Protein AF-A0A1E5A731-F1 (afdb_monomer)

Foldseek 3Di:
DAAEEEEEAAFQLLCQVVLQVLLCVVCVPFEDGDAPVVVQVVQPDPDDDDDPHQPQCPCPDPQNQKNFDADPVRATPAIDGDPPHPSLVVVLVVVLVVLLVRLVVLGHYYYTDDNDDLLLLLVSLVSSVVSPPVPHWYFYAYEARDEDLVSSQVSQVVVVSHDGCRRVVSHVVSVVCCVQQHPYYDYPHPDDSNRVSVVVVVVVVPDPDGDISVRSSVSSVVVVVVPPPDDPRCPSRSVD

Secondary structure (DSSP, 8-state):
-PEEEEEEEE-TTSSHHHHHHHHHHHTTTTEEEEEHHHHHHGGGSSS-S---------TTSTTSSEEEEE-TTS-EEEEEE-TT-HHHHHHHHHHHHHHHHHHHTT-EEEEES----HHHHHHHHHHHHHS--TT-PEEEEEEEEE--HHHHHHHHHHHSSS-TTHHHHHHHHHHHHHHHH-SEEEE-SS--HHHHHHHHHHHHHH---PEEHHHHHHHHHHHHHHTTTT-----S-TT-

Solvent-accessible surface area (backbone atoms only — not comparable to full-atom values): 13859 Å² total; per-residue (Å²): 129,77,32,47,39,35,38,42,33,37,36,58,67,55,50,45,71,59,27,47,53,48,47,34,64,77,32,67,91,61,43,50,74,48,41,62,68,55,63,54,59,58,69,80,55,99,66,94,74,85,88,70,74,65,68,67,82,47,70,85,48,104,72,51,26,50,49,60,42,59,50,98,84,68,40,75,74,46,63,41,49,39,83,86,28,66,61,41,50,50,49,47,55,47,51,53,50,50,50,52,52,49,63,71,67,72,47,24,39,42,48,33,66,47,76,68,38,72,48,31,51,52,35,54,50,46,55,59,63,67,51,77,58,90,82,72,52,42,26,44,41,35,38,18,42,43,66,55,68,67,60,28,50,53,45,28,62,73,61,75,83,52,72,68,56,56,30,63,74,35,36,66,61,44,50,53,46,30,76,76,63,33,78,46,75,43,77,51,79,88,46,56,58,65,59,50,31,51,50,52,50,52,53,63,68,71,53,87,81,63,49,41,47,68,62,49,48,53,54,49,52,53,51,52,66,74,45,78,71,88,77,88,71,47,88,63,43,63,86,98

Structure (mmCIF, N/CA/C/O backbone):
data_AF-A0A1E5A731-F1
#
_entry.id   AF-A0A1E5A731-F1
#
loop_
_atom_site.group_PDB
_atom_site.id
_atom_site.type_symbol
_atom_site.label_atom_id
_atom_site.label_alt_id
_atom_site.label_comp_id
_atom_site.label_asym_id
_atom_site.label_entity_id
_atom_site.label_seq_id
_atom_site.pdbx_PDB_ins_code
_atom_site.Cartn_x
_atom_site.Cartn_y
_atom_site.Cartn_z
_atom_site.occupancy
_atom_site.B_iso_or_equiv
_atom_site.auth_seq_id
_atom_site.auth_comp_id
_atom_site.auth_asym_id
_atom_site.auth_atom_id
_atom_site.pdbx_PDB_model_num
ATOM 1 N N . MET A 1 1 ? -16.057 1.807 20.369 1.00 63.31 1 MET A N 1
ATOM 2 C CA . MET A 1 1 ? -15.960 0.900 19.202 1.00 63.31 1 MET A CA 1
ATOM 3 C C . MET A 1 1 ? -14.621 1.168 18.546 1.00 63.31 1 MET A C 1
ATOM 5 O O . MET A 1 1 ? -14.365 2.330 18.242 1.00 63.31 1 MET A O 1
ATOM 9 N N . LYS A 1 2 ? -13.771 0.147 18.398 1.00 73.75 2 LYS A N 1
ATOM 10 C CA . LYS A 1 2 ? -12.456 0.305 17.767 1.00 73.75 2 LYS A CA 1
ATOM 11 C C . LYS A 1 2 ? -12.627 0.670 16.294 1.00 73.75 2 LYS A C 1
ATOM 13 O O . LYS A 1 2 ? -13.548 0.182 15.632 1.00 73.75 2 LYS A O 1
ATOM 18 N N . ARG A 1 3 ? -11.794 1.581 15.806 1.00 79.44 3 ARG A N 1
ATOM 19 C CA . ARG A 1 3 ? -11.776 2.009 14.402 1.00 79.44 3 ARG A CA 1
ATOM 20 C C . ARG A 1 3 ? -10.734 1.208 13.646 1.00 79.44 3 ARG A C 1
ATOM 22 O O . ARG A 1 3 ? -9.774 0.755 14.244 1.00 79.44 3 ARG A O 1
ATOM 29 N N . LYS A 1 4 ? -10.902 1.037 12.339 1.00 82.62 4 LYS A N 1
ATOM 30 C CA . LYS A 1 4 ? -9.936 0.305 11.507 1.00 82.62 4 LYS A CA 1
ATOM 31 C C . LYS A 1 4 ? -9.099 1.285 10.687 1.00 82.62 4 LYS A C 1
ATOM 33 O O . LYS A 1 4 ? -9.667 2.146 10.012 1.00 82.62 4 LYS A O 1
ATOM 38 N N . LEU A 1 5 ? -7.777 1.135 10.747 1.00 81.06 5 LEU A N 1
ATOM 39 C CA . LEU A 1 5 ? -6.807 1.786 9.871 1.00 81.06 5 LEU A CA 1
ATOM 40 C C . LEU A 1 5 ? -6.202 0.731 8.946 1.00 81.06 5 LEU A C 1
ATOM 42 O O . LEU A 1 5 ? -5.447 -0.134 9.389 1.00 81.06 5 LEU A O 1
ATOM 46 N N . ILE A 1 6 ? -6.561 0.786 7.666 1.00 84.44 6 ILE A N 1
ATOM 47 C CA . ILE A 1 6 ? -6.166 -0.226 6.684 1.00 84.44 6 ILE A CA 1
ATOM 48 C C . ILE A 1 6 ? -5.053 0.330 5.801 1.00 84.44 6 ILE A C 1
ATOM 50 O O . ILE A 1 6 ? -5.253 1.342 5.135 1.00 84.44 6 ILE A O 1
ATOM 54 N N . PHE A 1 7 ? -3.920 -0.362 5.749 1.00 85.31 7 PHE A N 1
ATOM 55 C CA . PHE A 1 7 ? -2.811 -0.096 4.840 1.00 85.31 7 PHE A CA 1
ATOM 56 C C . PHE A 1 7 ? -2.800 -1.139 3.723 1.00 85.31 7 PHE A C 1
ATOM 58 O O . PHE A 1 7 ? -2.687 -2.335 3.990 1.00 85.31 7 PHE A O 1
ATOM 65 N N . LEU A 1 8 ? -2.871 -0.699 2.466 1.00 87.56 8 LEU A N 1
ATOM 66 C CA . LEU A 1 8 ? -2.602 -1.562 1.311 1.00 87.56 8 LEU A CA 1
ATOM 67 C C . LEU A 1 8 ? -1.139 -1.398 0.899 1.00 87.56 8 LEU A C 1
ATOM 69 O O . LEU A 1 8 ? -0.790 -0.398 0.272 1.00 87.56 8 LEU A O 1
ATOM 73 N N . ASN A 1 9 ? -0.296 -2.380 1.224 1.00 89.56 9 ASN A N 1
ATOM 74 C CA . ASN A 1 9 ? 1.127 -2.346 0.906 1.00 89.56 9 ASN A CA 1
ATOM 75 C C . ASN A 1 9 ? 1.460 -3.291 -0.247 1.00 89.56 9 ASN A C 1
ATOM 77 O O . ASN A 1 9 ? 1.141 -4.476 -0.242 1.00 89.56 9 ASN A O 1
ATOM 81 N N . GLY A 1 10 ? 2.128 -2.762 -1.259 1.00 90.25 10 GLY A N 1
ATOM 82 C CA . GLY A 1 10 ? 2.428 -3.483 -2.484 1.00 90.25 10 GLY A CA 1
ATOM 83 C C . GLY A 1 10 ? 3.312 -2.642 -3.390 1.00 90.25 10 GLY A C 1
ATOM 84 O O . GLY A 1 10 ? 3.350 -1.417 -3.270 1.00 90.25 10 GLY A O 1
ATOM 85 N N . THR A 1 11 ? 3.995 -3.281 -4.330 1.00 90.12 11 THR A N 1
ATOM 86 C CA . THR A 1 11 ? 4.851 -2.593 -5.303 1.00 90.12 11 THR A CA 1
ATOM 87 C C . THR A 1 11 ? 4.039 -1.694 -6.240 1.00 90.12 11 THR A C 1
ATOM 89 O O . THR A 1 11 ? 2.808 -1.749 -6.309 1.00 90.12 11 THR A O 1
ATOM 92 N N . SER A 1 12 ? 4.715 -0.842 -7.003 1.00 84.38 12 SER A N 1
ATOM 93 C CA . SER A 1 12 ? 4.149 -0.203 -8.190 1.00 84.38 12 SER A CA 1
ATOM 94 C C . SER A 1 12 ? 3.417 -1.248 -9.039 1.00 84.38 12 SER A C 1
ATOM 96 O O . SER A 1 12 ? 3.842 -2.398 -9.131 1.00 84.38 12 SER A O 1
ATOM 98 N N . SER A 1 13 ? 2.265 -0.865 -9.597 1.00 88.19 13 SER A N 1
ATOM 99 C CA . SER A 1 13 ? 1.425 -1.733 -10.437 1.00 88.19 13 SER A CA 1
ATOM 100 C C . SER A 1 13 ? 0.818 -2.978 -9.763 1.00 88.19 13 SER A C 1
ATOM 102 O O . SER A 1 13 ? 0.329 -3.877 -10.448 1.00 88.19 13 SER A O 1
ATOM 104 N N . SER A 1 14 ? 0.725 -3.002 -8.428 1.00 90.12 14 SER A N 1
ATOM 105 C CA . SER A 1 14 ? 0.057 -4.074 -7.670 1.00 90.12 14 SER A CA 1
ATOM 106 C C . SER A 1 14 ? -1.450 -3.864 -7.417 1.00 90.12 14 SER A C 1
ATOM 108 O O . SER A 1 14 ? -2.000 -4.395 -6.461 1.00 90.12 14 SER A O 1
ATOM 110 N N . TYR A 1 15 ? -2.135 -3.063 -8.240 1.00 89.50 15 TYR A N 1
ATOM 111 C CA . TYR A 1 15 ? -3.568 -2.728 -8.106 1.00 89.50 15 TYR A CA 1
ATOM 112 C C . TYR A 1 15 ? -4.008 -1.974 -6.840 1.00 89.50 15 TYR A C 1
ATOM 114 O O . TYR A 1 15 ? -5.212 -1.791 -6.673 1.00 89.50 15 TYR A O 1
ATOM 122 N N . LYS A 1 16 ? -3.097 -1.470 -5.991 1.00 87.25 16 LYS A N 1
ATOM 123 C CA . LYS A 1 16 ? -3.450 -0.718 -4.761 1.00 87.25 16 LYS A CA 1
ATOM 124 C C . LYS A 1 16 ? -4.586 0.289 -4.971 1.00 87.25 16 LYS A C 1
ATOM 126 O O . LYS A 1 16 ? -5.618 0.166 -4.324 1.00 87.25 16 LYS A O 1
ATOM 131 N N . SER A 1 17 ? -4.423 1.209 -5.923 1.00 82.81 17 SER A N 1
ATOM 132 C CA . SER A 1 17 ? -5.388 2.273 -6.236 1.00 82.81 17 SER A CA 1
ATOM 133 C C . SER A 1 17 ? -6.737 1.734 -6.735 1.00 82.81 17 SER A C 1
ATOM 135 O O . SER A 1 17 ? -7.795 2.267 -6.421 1.00 82.81 17 SER A O 1
ATOM 137 N N . THR A 1 18 ? -6.730 0.653 -7.516 1.00 86.62 18 THR A N 1
ATOM 138 C CA . THR A 1 18 ? -7.963 0.041 -8.035 1.00 86.62 18 THR A CA 1
ATOM 139 C C . THR A 1 18 ? -8.720 -0.695 -6.931 1.00 86.62 18 THR A C 1
ATOM 141 O O . THR A 1 18 ? -9.926 -0.517 -6.774 1.00 86.62 18 THR A O 1
ATOM 144 N N . ILE A 1 19 ? -8.007 -1.496 -6.135 1.00 87.00 19 ILE A N 1
ATOM 145 C CA . ILE A 1 19 ? -8.570 -2.230 -4.995 1.00 87.00 19 ILE A CA 1
ATOM 146 C C . ILE A 1 19 ? -9.146 -1.248 -3.989 1.00 87.00 19 ILE A C 1
ATOM 148 O O . ILE A 1 19 ? -10.226 -1.453 -3.448 1.00 87.00 19 ILE A O 1
ATOM 152 N N . SER A 1 20 ? -8.452 -0.150 -3.749 1.00 81.62 20 SER A N 1
ATOM 153 C CA . SER A 1 20 ? -8.898 0.815 -2.774 1.00 81.62 20 SER A CA 1
ATOM 154 C C . SER A 1 20 ? -10.171 1.549 -3.191 1.00 81.62 20 SER A C 1
ATOM 156 O O . SER A 1 20 ? -11.046 1.750 -2.349 1.00 81.62 20 SER A O 1
ATOM 158 N N . LEU A 1 21 ? -10.316 1.898 -4.474 1.00 79.06 21 LEU A N 1
ATOM 159 C CA . LEU A 1 21 ? -11.574 2.416 -5.024 1.00 79.06 21 LEU A CA 1
ATOM 160 C C . LEU A 1 21 ? -12.709 1.402 -4.854 1.00 79.06 21 LEU A C 1
ATOM 162 O O . LEU A 1 21 ? -13.828 1.768 -4.493 1.00 79.06 21 LEU A O 1
ATOM 166 N N . TYR A 1 22 ? -12.418 0.118 -5.064 1.00 83.75 22 TYR A N 1
ATOM 167 C CA . TYR A 1 22 ? -13.388 -0.946 -4.831 1.00 83.75 22 TYR A CA 1
ATOM 168 C C . TYR A 1 22 ? -13.828 -1.004 -3.360 1.00 83.75 22 TYR A C 1
ATOM 170 O O . TYR A 1 22 ? -15.027 -0.983 -3.068 1.00 83.75 22 TYR A O 1
ATOM 178 N N . LEU A 1 23 ? -12.871 -0.994 -2.426 1.00 81.12 23 LEU A N 1
ATOM 179 C CA . LEU A 1 23 ? -13.148 -0.986 -0.987 1.00 81.12 23 LEU A CA 1
ATOM 180 C C . LEU A 1 23 ? -13.933 0.261 -0.573 1.00 81.12 23 LEU A C 1
ATOM 182 O O . LEU A 1 23 ? -14.896 0.140 0.178 1.00 81.12 23 LEU A O 1
ATOM 186 N N . ARG A 1 24 ? -13.591 1.444 -1.098 1.00 76.56 24 ARG A N 1
ATOM 187 C CA . ARG A 1 24 ? -14.361 2.679 -0.884 1.00 76.56 24 ARG A CA 1
ATOM 188 C C . ARG A 1 24 ? -15.823 2.496 -1.252 1.00 76.56 24 ARG A C 1
ATOM 190 O O . ARG A 1 24 ? -16.689 2.864 -0.467 1.00 76.56 24 ARG A O 1
ATOM 197 N N . ASN A 1 25 ? -16.095 1.967 -2.442 1.00 76.62 25 ASN A N 1
ATOM 198 C CA . ASN A 1 25 ? -17.460 1.826 -2.942 1.00 76.62 25 ASN A CA 1
ATOM 199 C C . ASN A 1 25 ? -18.269 0.849 -2.088 1.00 76.62 25 ASN A C 1
ATOM 201 O O . ASN A 1 25 ? -19.424 1.125 -1.769 1.00 76.62 25 ASN A O 1
ATOM 205 N N . TYR A 1 26 ? -17.648 -0.248 -1.648 1.00 77.56 26 TYR A N 1
ATOM 206 C CA . TYR A 1 26 ? -18.275 -1.181 -0.714 1.00 77.56 26 TYR A CA 1
ATOM 207 C C . TYR A 1 26 ? -18.556 -0.526 0.647 1.00 77.56 26 TYR A C 1
ATOM 209 O O . TYR A 1 26 ? -19.641 -0.641 1.216 1.00 77.56 26 TYR A O 1
ATOM 217 N N . PHE A 1 27 ? -17.585 0.229 1.154 1.00 71.81 27 PHE A N 1
ATOM 218 C CA . PHE A 1 27 ? -17.628 0.856 2.464 1.00 71.81 27 PHE A CA 1
ATOM 219 C C . PHE A 1 27 ? -18.173 2.290 2.466 1.00 71.81 27 PHE A C 1
ATOM 221 O O . PHE A 1 27 ? -18.019 2.980 3.472 1.00 71.81 27 PHE A O 1
ATOM 228 N N . HIS A 1 28 ? -18.854 2.743 1.411 1.00 62.31 28 HIS A N 1
ATOM 229 C CA . HIS A 1 28 ? -19.241 4.149 1.192 1.00 62.31 28 HIS A CA 1
ATOM 230 C C . HIS A 1 28 ? -20.139 4.756 2.301 1.00 62.31 28 HIS A C 1
ATOM 232 O O . HIS A 1 28 ? -20.399 5.956 2.320 1.00 62.31 28 HIS A O 1
ATOM 238 N N . LYS A 1 29 ? -20.618 3.948 3.260 1.00 53.03 29 LYS A N 1
ATOM 239 C CA . LYS A 1 29 ? -21.332 4.401 4.472 1.00 53.03 29 LYS A CA 1
ATOM 240 C C . LYS A 1 29 ? -20.531 4.283 5.782 1.00 53.03 29 LYS A C 1
ATOM 242 O O . LYS A 1 29 ? -21.036 4.671 6.829 1.00 53.03 29 LYS A O 1
ATOM 247 N N . LYS A 1 30 ? -19.326 3.705 5.761 1.00 52.81 30 LYS A N 1
ATOM 248 C CA . LYS A 1 30 ? -18.549 3.295 6.949 1.00 52.81 30 LYS A CA 1
ATOM 249 C C . LYS A 1 30 ? -17.079 3.751 6.946 1.00 52.81 30 LYS A C 1
ATOM 251 O O . LYS A 1 30 ? -16.484 3.784 8.022 1.00 52.81 30 LYS A O 1
ATOM 256 N N . PHE A 1 31 ? -16.488 4.075 5.793 1.00 52.66 31 PHE A N 1
ATOM 257 C CA . PHE A 1 31 ? -15.066 4.423 5.680 1.00 52.66 31 PHE A CA 1
ATOM 258 C C . PHE A 1 31 ? -14.867 5.700 4.863 1.00 52.66 31 PHE A C 1
ATOM 260 O O . PHE A 1 31 ? -15.557 5.917 3.866 1.00 52.66 31 PHE A O 1
ATOM 267 N N . LEU A 1 32 ? -13.890 6.510 5.270 1.00 53.28 32 LEU A N 1
ATOM 268 C CA . LEU A 1 32 ? -13.391 7.623 4.474 1.00 53.28 32 LEU A CA 1
ATOM 269 C C . L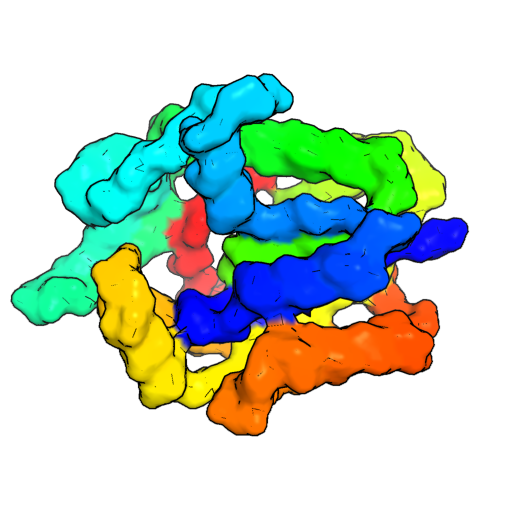EU A 1 32 ? -12.181 7.136 3.671 1.00 53.28 32 LEU A C 1
ATOM 271 O O . LEU A 1 32 ? -11.299 6.445 4.184 1.00 53.28 32 LEU A O 1
ATOM 275 N N . TYR A 1 33 ? -12.192 7.443 2.381 1.00 49.88 33 TYR A N 1
ATOM 276 C CA . TYR A 1 33 ? -11.227 6.940 1.420 1.00 49.88 33 TYR A CA 1
ATOM 277 C C . 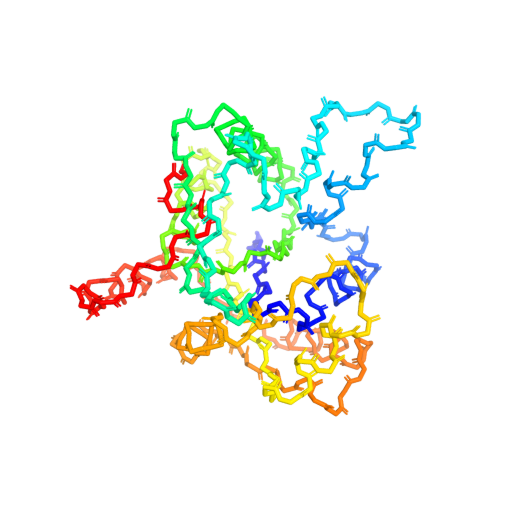TYR A 1 33 ? -10.221 8.015 1.027 1.00 49.88 33 TYR A C 1
ATOM 279 O O . TYR A 1 33 ? -10.623 9.115 0.647 1.00 49.88 33 TYR A O 1
ATOM 287 N N . ASN A 1 34 ? -8.933 7.669 1.060 1.00 51.84 34 ASN A N 1
ATOM 288 C CA . ASN A 1 34 ? -7.872 8.542 0.587 1.00 51.84 34 ASN A CA 1
ATOM 289 C C . ASN A 1 34 ? -6.817 7.749 -0.200 1.00 51.84 34 ASN A C 1
ATOM 291 O O . ASN A 1 34 ? -6.296 6.745 0.282 1.00 51.84 34 ASN A O 1
ATOM 295 N N . ASN A 1 35 ? -6.517 8.191 -1.417 1.00 53.28 35 ASN A N 1
ATOM 296 C CA . ASN A 1 35 ? -5.513 7.596 -2.295 1.00 53.28 35 ASN A CA 1
ATOM 297 C C . ASN A 1 35 ? -4.610 8.700 -2.811 1.00 53.28 35 ASN A C 1
ATOM 299 O O . ASN A 1 35 ? -5.100 9.720 -3.296 1.00 53.28 35 ASN A O 1
ATOM 303 N N . ILE A 1 36 ? -3.299 8.466 -2.746 1.00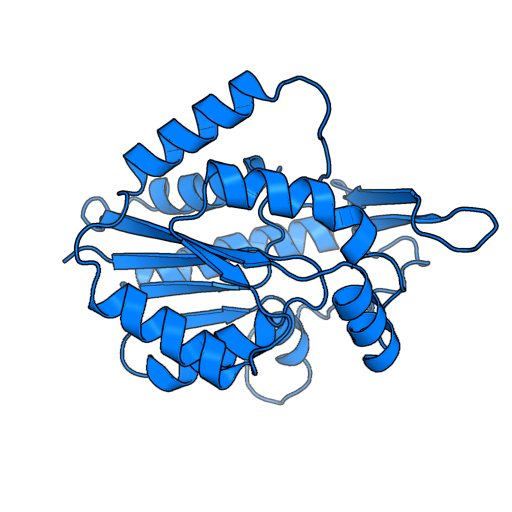 51.66 36 ILE A N 1
ATOM 304 C CA . ILE A 1 36 ? -2.298 9.433 -3.195 1.00 51.66 36 ILE A CA 1
ATOM 305 C C . ILE A 1 36 ? -2.539 9.864 -4.653 1.00 51.66 36 ILE A C 1
ATOM 307 O O . ILE A 1 36 ? -2.380 11.035 -4.975 1.00 51.66 36 ILE A O 1
ATOM 311 N N . ASN A 1 37 ? -3.034 8.961 -5.513 1.00 47.69 37 ASN A N 1
ATOM 312 C CA . ASN A 1 37 ? -3.349 9.278 -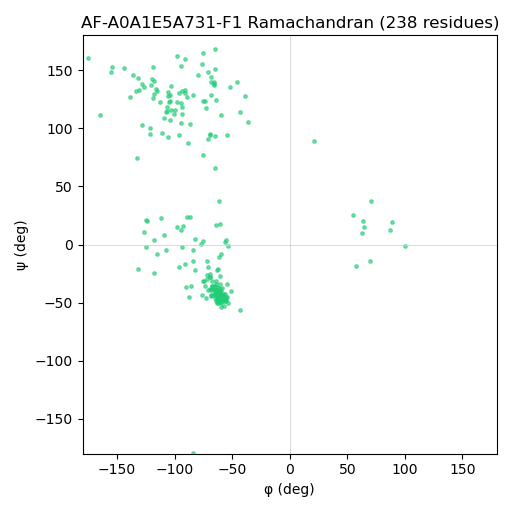6.912 1.00 47.69 37 ASN A CA 1
ATOM 313 C C . ASN A 1 37 ? -4.626 10.101 -7.080 1.00 47.69 37 ASN A C 1
ATOM 315 O O . ASN A 1 37 ? -4.731 10.892 -8.016 1.00 47.69 37 ASN A O 1
ATOM 319 N N . ASP A 1 38 ? -5.597 9.914 -6.189 1.00 47.47 38 ASP A N 1
ATOM 320 C CA . ASP A 1 38 ? -6.847 10.670 -6.238 1.00 47.47 38 ASP A CA 1
ATOM 321 C C . ASP A 1 38 ? -6.618 12.100 -5.731 1.00 47.47 38 ASP A C 1
ATOM 323 O O . ASP A 1 38 ? -7.175 13.044 -6.283 1.00 47.47 38 ASP A O 1
ATOM 327 N N . ILE A 1 39 ? -5.684 12.287 -4.789 1.00 45.22 39 ILE A N 1
ATOM 328 C CA . ILE A 1 39 ? -5.153 13.614 -4.456 1.00 45.22 39 ILE A CA 1
ATOM 329 C C . ILE A 1 39 ? -4.581 14.280 -5.716 1.00 45.22 39 ILE A C 1
ATOM 331 O O . ILE A 1 39 ? -4.870 15.443 -5.949 1.00 45.22 39 ILE A O 1
ATOM 335 N N . TYR A 1 40 ? -3.844 13.563 -6.572 1.00 41.09 40 TYR A N 1
ATOM 336 C CA . TYR A 1 40 ? -3.271 14.143 -7.796 1.00 41.09 40 TYR A CA 1
ATOM 337 C C . TYR A 1 40 ? -4.303 14.518 -8.878 1.00 41.09 40 TYR A C 1
ATOM 339 O O . TYR A 1 40 ? -4.040 15.431 -9.658 1.00 41.09 40 TYR A O 1
ATOM 347 N N . THR A 1 41 ? -5.461 13.850 -8.939 1.00 38.75 41 THR A N 1
ATOM 348 C CA . THR A 1 41 ? -6.485 14.051 -9.991 1.00 38.75 41 THR A CA 1
ATOM 349 C C . THR A 1 41 ? -7.612 15.010 -9.606 1.00 38.75 41 THR A C 1
ATOM 351 O O . THR A 1 41 ? -8.237 15.587 -10.492 1.00 38.75 41 THR A O 1
ATOM 354 N N . ILE A 1 42 ? -7.836 15.273 -8.313 1.00 38.31 42 ILE A N 1
ATOM 355 C CA . ILE A 1 42 ? -8.804 16.283 -7.830 1.00 38.31 42 ILE A CA 1
ATOM 356 C C . ILE A 1 42 ? -8.455 17.713 -8.312 1.00 38.31 42 ILE A C 1
ATOM 358 O O . ILE A 1 42 ? -9.285 18.617 -8.257 1.00 38.31 42 ILE A O 1
ATOM 362 N N . TYR A 1 43 ? -7.264 17.918 -8.879 1.00 35.59 43 TYR A N 1
ATOM 363 C CA . TYR A 1 43 ? -6.756 19.218 -9.317 1.00 35.59 43 TYR A CA 1
ATOM 364 C C . TYR A 1 43 ? -7.207 19.723 -10.696 1.00 35.59 43 TYR A C 1
ATOM 366 O O . TYR A 1 43 ? -6.745 20.794 -11.094 1.00 35.59 43 TYR A O 1
ATOM 374 N N . ASP A 1 44 ? -8.112 19.018 -11.385 1.00 31.36 44 ASP A N 1
ATOM 375 C CA . ASP A 1 44 ? -8.598 19.390 -12.731 1.00 31.36 44 ASP A CA 1
ATOM 376 C C . ASP A 1 44 ? -10.132 19.556 -12.834 1.00 31.36 44 ASP A C 1
ATOM 378 O O . ASP A 1 44 ? -10.707 19.478 -13.916 1.00 31.36 44 ASP A O 1
ATOM 382 N N . SER A 1 45 ? -10.837 19.775 -11.714 1.00 32.03 45 SER A N 1
ATOM 383 C CA . SER A 1 45 ? -12.290 20.026 -11.733 1.00 32.03 45 SER A CA 1
ATOM 384 C C . SER A 1 45 ? -12.711 21.167 -10.803 1.00 32.03 45 SER A C 1
ATOM 386 O O . SER A 1 45 ? -12.131 21.345 -9.734 1.00 32.03 45 SER A O 1
ATOM 388 N N . ASP A 1 46 ? -13.736 21.925 -11.211 1.00 28.58 46 ASP A N 1
ATOM 389 C CA . ASP A 1 46 ? -14.246 23.173 -10.605 1.00 28.58 46 ASP A CA 1
ATOM 390 C C . ASP A 1 46 ? -14.841 23.050 -9.180 1.00 28.58 46 ASP A C 1
ATOM 392 O O . ASP A 1 46 ? -15.545 23.946 -8.708 1.00 28.58 46 ASP A O 1
ATOM 396 N N . TYR A 1 47 ? -14.564 21.968 -8.449 1.00 27.83 47 TYR A N 1
ATOM 397 C CA . TYR A 1 47 ? -15.015 21.796 -7.071 1.00 27.83 47 TYR A CA 1
ATOM 398 C C . TYR A 1 47 ? -13.892 22.112 -6.074 1.00 27.83 47 TYR A C 1
ATOM 400 O O . TYR A 1 47 ? -12.885 21.420 -5.967 1.00 27.83 47 TYR A O 1
ATOM 408 N N . PHE A 1 48 ? -14.111 23.202 -5.336 1.00 28.38 48 PHE A N 1
ATOM 409 C CA . PHE A 1 48 ? -13.322 23.739 -4.225 1.00 28.38 48 PHE A CA 1
ATOM 410 C C . PHE A 1 48 ? -12.693 22.659 -3.321 1.00 28.38 48 PHE A C 1
ATOM 412 O O . PHE A 1 48 ? -13.407 22.116 -2.495 1.00 28.38 48 PHE A O 1
ATOM 419 N N . PHE A 1 49 ? -11.377 22.411 -3.414 1.00 24.89 49 PHE A N 1
ATOM 420 C CA . PHE A 1 49 ? -10.475 22.049 -2.297 1.00 24.89 49 PHE A CA 1
ATOM 421 C C . PHE A 1 49 ? -8.994 22.225 -2.733 1.00 24.89 49 PHE A C 1
ATOM 423 O O . PHE A 1 49 ? -8.500 21.524 -3.606 1.00 24.89 49 PHE A O 1
ATOM 430 N N . PHE A 1 50 ? -8.318 23.226 -2.147 1.00 27.62 50 PHE A N 1
ATOM 431 C CA . PHE A 1 50 ? -6.873 23.559 -2.171 1.00 27.62 50 PHE A CA 1
ATOM 432 C C . PHE A 1 50 ? -5.987 23.015 -3.301 1.00 27.62 50 PHE A C 1
ATOM 434 O O . PHE A 1 50 ? -5.294 22.030 -3.106 1.00 27.62 50 PHE A O 1
ATOM 441 N N . LYS A 1 51 ? -5.889 23.754 -4.414 1.00 24.38 51 LYS A N 1
ATOM 442 C CA . LYS A 1 51 ? -4.964 23.535 -5.541 1.00 24.38 51 LYS A CA 1
ATOM 443 C C . LYS A 1 51 ? -3.482 23.460 -5.113 1.00 24.38 51 LYS A C 1
ATOM 445 O O . LYS A 1 51 ? -2.808 24.485 -5.064 1.00 24.38 51 LYS A O 1
ATOM 450 N N . ILE A 1 52 ? -2.955 22.258 -4.879 1.00 29.34 52 ILE A N 1
ATOM 451 C CA . ILE A 1 52 ? -1.517 21.954 -4.930 1.00 29.34 52 ILE A CA 1
ATOM 452 C C . ILE A 1 52 ? -1.319 21.067 -6.152 1.00 29.34 52 ILE A C 1
ATOM 454 O O . ILE A 1 52 ? -1.546 19.865 -6.096 1.00 29.34 52 ILE A O 1
ATOM 458 N N . MET A 1 53 ? -0.941 21.662 -7.284 1.00 25.92 53 MET A N 1
ATOM 459 C CA . MET A 1 53 ? -0.657 20.884 -8.489 1.00 25.92 53 MET A CA 1
ATOM 460 C C . MET A 1 53 ? 0.350 19.771 -8.159 1.00 25.92 53 MET A C 1
ATOM 462 O O . MET A 1 53 ? 1.372 20.070 -7.533 1.00 25.92 53 MET A O 1
ATOM 466 N N . PRO A 1 54 ? 0.147 18.523 -8.623 1.00 32.09 54 PRO A N 1
ATOM 467 C CA . PRO A 1 54 ? 1.291 17.671 -8.836 1.00 32.09 54 PRO A CA 1
ATOM 468 C C . PRO A 1 54 ? 2.141 18.416 -9.854 1.00 32.09 54 PRO A C 1
ATOM 470 O O . PRO A 1 54 ? 1.752 18.590 -11.013 1.00 32.09 54 PRO A O 1
ATOM 473 N N . ILE A 1 55 ? 3.303 18.890 -9.407 1.00 36.53 55 ILE A N 1
ATOM 474 C CA . ILE A 1 55 ? 4.454 19.018 -10.289 1.00 36.53 55 ILE A CA 1
ATOM 475 C C . ILE A 1 55 ? 4.428 17.713 -11.071 1.00 36.53 55 ILE A C 1
ATOM 477 O O . ILE A 1 55 ? 4.488 16.644 -10.456 1.00 36.53 55 ILE A O 1
ATOM 481 N N . LYS A 1 56 ? 4.187 17.782 -12.392 1.00 34.81 56 LYS A N 1
ATOM 482 C CA . LYS A 1 56 ? 4.371 16.623 -13.268 1.00 34.81 56 LYS A CA 1
ATOM 483 C C . LYS A 1 56 ? 5.619 15.941 -12.743 1.00 34.81 56 LYS A C 1
ATOM 485 O O . LYS A 1 56 ? 6.621 16.634 -12.569 1.00 34.81 56 LYS A O 1
ATOM 490 N N . TRP A 1 57 ? 5.559 14.643 -12.466 1.00 39.06 57 TRP A N 1
ATOM 491 C CA . TRP A 1 57 ? 6.757 13.849 -12.232 1.00 39.06 57 TRP A CA 1
ATOM 492 C C . TRP A 1 57 ? 7.554 13.830 -13.542 1.00 39.06 57 TRP A C 1
ATOM 494 O O . TRP A 1 57 ? 7.669 12.827 -14.234 1.00 39.06 57 TRP A O 1
ATOM 504 N N . GLN A 1 58 ? 8.060 14.986 -13.951 1.00 39.44 58 GLN A N 1
ATOM 505 C CA . GLN A 1 58 ? 9.209 15.102 -14.793 1.00 39.44 58 GLN A CA 1
ATOM 506 C C . GLN A 1 58 ? 10.321 14.679 -13.856 1.00 39.44 58 GLN A C 1
ATOM 508 O O . GLN A 1 58 ? 10.881 15.476 -13.108 1.00 39.44 58 GLN A O 1
ATOM 513 N N . PHE A 1 59 ? 10.581 13.375 -13.889 1.00 44.19 59 PHE A N 1
ATOM 514 C CA . PHE A 1 59 ? 11.713 12.707 -13.258 1.00 44.19 59 PHE A CA 1
ATOM 515 C C . PHE A 1 59 ? 13.077 13.300 -13.686 1.00 44.19 59 PHE A C 1
ATOM 517 O O . PHE A 1 59 ? 14.098 12.807 -13.228 1.00 44.19 59 PHE A O 1
ATOM 524 N N . ASP A 1 60 ? 13.073 14.366 -14.497 1.00 41.50 60 ASP A N 1
ATOM 525 C CA . ASP A 1 60 ? 14.215 15.070 -15.078 1.00 41.50 60 ASP A CA 1
ATOM 526 C C . ASP A 1 60 ? 14.218 16.595 -14.823 1.00 41.50 60 ASP A C 1
ATOM 528 O O . ASP 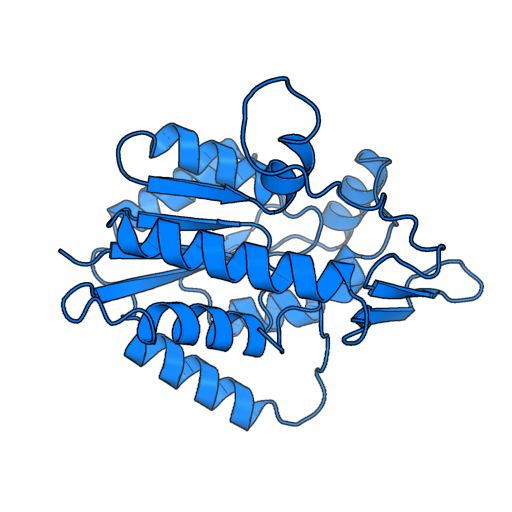A 1 60 ? 14.993 17.306 -15.457 1.00 41.50 60 ASP A O 1
ATOM 532 N N . GLN A 1 61 ? 13.368 17.148 -13.944 1.00 48.00 61 GLN A N 1
ATOM 533 C CA . GLN A 1 61 ? 13.453 18.578 -13.591 1.00 48.00 61 GLN A CA 1
ATOM 534 C C . GLN A 1 61 ? 13.704 18.792 -12.097 1.00 48.00 61 GLN A C 1
ATOM 536 O O . GLN A 1 61 ? 13.065 18.161 -11.254 1.00 48.00 61 GLN A O 1
ATOM 541 N N . ASP A 1 62 ? 14.605 19.733 -11.796 1.00 48.94 62 ASP A N 1
ATOM 542 C CA . ASP A 1 62 ? 15.219 20.068 -10.495 1.00 48.94 62 ASP A CA 1
ATOM 543 C C . ASP A 1 62 ? 14.249 20.347 -9.320 1.00 48.94 62 ASP A C 1
ATOM 545 O O . ASP A 1 62 ? 14.680 20.586 -8.194 1.00 48.94 62 ASP A O 1
ATOM 549 N N . ASN A 1 63 ? 12.933 20.290 -9.541 1.00 54.72 63 ASN A N 1
ATOM 550 C CA . ASN A 1 63 ? 11.897 20.679 -8.582 1.00 54.72 63 ASN A CA 1
ATOM 551 C C . ASN A 1 63 ? 10.941 19.556 -8.146 1.00 54.72 63 ASN A C 1
ATOM 553 O O . ASN A 1 63 ? 10.022 19.829 -7.378 1.00 54.72 63 ASN A O 1
ATOM 557 N N . SER A 1 64 ? 11.124 18.308 -8.578 1.00 58.16 64 SER A N 1
ATOM 558 C CA . SER A 1 64 ? 10.149 17.217 -8.366 1.00 58.16 64 SER A CA 1
ATOM 559 C C . SER A 1 64 ? 10.089 16.629 -6.944 1.00 58.16 64 SER A C 1
ATOM 561 O O . SER A 1 64 ? 9.339 15.686 -6.707 1.00 58.16 64 SER A O 1
ATOM 563 N N . GLY A 1 65 ? 10.855 17.152 -5.978 1.00 64.75 65 GLY A N 1
ATOM 564 C CA . GLY A 1 65 ? 10.909 16.632 -4.600 1.00 64.75 65 GLY A CA 1
ATOM 565 C C . GLY A 1 65 ? 11.584 15.263 -4.457 1.00 64.75 65 GLY A C 1
ATOM 566 O O . GLY A 1 65 ? 11.980 14.892 -3.357 1.00 64.75 65 GLY A O 1
ATOM 567 N N . PHE A 1 66 ? 11.795 14.550 -5.564 1.00 63.56 66 PHE A N 1
ATOM 568 C CA . PHE A 1 66 ? 12.431 13.244 -5.633 1.00 63.56 66 PHE A CA 1
ATOM 569 C C . PHE A 1 66 ? 13.469 13.222 -6.750 1.00 63.56 66 PHE A C 1
ATOM 571 O O . PHE A 1 66 ? 13.195 13.597 -7.884 1.00 63.56 66 PHE A O 1
ATOM 578 N N . ILE A 1 67 ? 14.660 12.728 -6.444 1.00 68.00 67 ILE A N 1
ATOM 579 C CA . ILE A 1 67 ? 15.762 12.590 -7.389 1.00 68.00 67 ILE A CA 1
ATOM 580 C C . ILE A 1 67 ? 15.846 11.120 -7.787 1.00 68.00 67 ILE A C 1
ATOM 582 O O . ILE A 1 67 ? 16.125 10.255 -6.954 1.00 68.00 67 ILE A O 1
ATOM 586 N N . CYS A 1 68 ? 15.604 10.831 -9.063 1.00 68.88 68 CYS A N 1
ATOM 587 C CA . CYS A 1 68 ? 15.748 9.496 -9.629 1.00 68.88 68 CYS A CA 1
ATOM 588 C C . CYS A 1 68 ? 17.090 9.401 -10.361 1.00 68.88 68 CYS A C 1
ATOM 590 O O . CYS A 1 68 ? 17.310 10.094 -11.350 1.00 68.88 68 CYS A O 1
ATOM 592 N N . LYS A 1 69 ? 18.001 8.552 -9.882 1.00 73.19 69 LYS A N 1
ATOM 593 C CA . LYS A 1 69 ? 19.263 8.266 -10.574 1.00 73.19 69 LYS A CA 1
ATOM 594 C C . LYS A 1 69 ? 19.069 7.084 -11.503 1.00 73.19 69 LYS A C 1
ATOM 596 O O . LYS A 1 69 ? 18.535 6.055 -11.082 1.00 73.19 69 LYS A O 1
ATOM 601 N N . ARG A 1 70 ? 19.546 7.221 -12.738 1.00 76.25 70 ARG A N 1
ATOM 602 C CA . ARG A 1 70 ? 19.467 6.187 -13.769 1.00 76.25 70 ARG A CA 1
ATOM 603 C C . ARG A 1 70 ? 20.847 5.743 -14.236 1.00 76.25 70 ARG A C 1
ATOM 605 O O . ARG A 1 70 ? 21.801 6.514 -14.139 1.00 76.25 70 ARG A O 1
ATOM 612 N N . ASP A 1 71 ? 20.947 4.502 -14.698 1.00 76.56 71 ASP A N 1
ATOM 613 C CA . ASP A 1 71 ? 22.153 3.982 -15.344 1.00 76.56 71 ASP A CA 1
ATOM 614 C C . ASP A 1 71 ? 22.199 4.343 -16.835 1.00 76.56 71 ASP A C 1
ATOM 616 O O . ASP A 1 71 ? 21.317 5.021 -17.367 1.00 76.56 71 ASP A O 1
ATOM 620 N N . ILE A 1 72 ? 23.259 3.891 -17.508 1.00 78.75 72 ILE A N 1
ATOM 621 C CA . ILE A 1 72 ? 23.465 4.096 -18.948 1.00 78.75 72 ILE A CA 1
ATOM 622 C C . ILE A 1 72 ? 22.375 3.447 -19.816 1.00 78.75 72 ILE A C 1
ATOM 624 O O . ILE A 1 72 ? 22.165 3.885 -20.943 1.00 78.75 72 ILE A O 1
ATOM 628 N N . ASP A 1 73 ? 21.659 2.453 -19.282 1.00 77.81 73 ASP A N 1
ATOM 629 C CA . ASP A 1 73 ? 20.548 1.758 -19.938 1.00 77.81 73 ASP A CA 1
ATOM 630 C C . ASP A 1 73 ? 19.188 2.378 -19.559 1.00 77.81 73 ASP A C 1
ATOM 632 O O . ASP A 1 73 ? 18.131 1.798 -19.824 1.00 77.81 73 ASP A O 1
ATOM 636 N N . ASN A 1 74 ? 19.199 3.560 -18.928 1.00 70.31 74 ASN A N 1
ATOM 637 C CA . ASN A 1 74 ? 18.030 4.295 -18.446 1.00 70.31 74 ASN A CA 1
ATOM 638 C C . ASN A 1 74 ? 17.233 3.578 -17.331 1.00 70.31 74 ASN A C 1
ATOM 640 O O . ASN A 1 74 ? 16.096 3.965 -17.021 1.00 70.31 74 ASN A O 1
ATOM 644 N N . LYS A 1 75 ? 17.814 2.551 -16.697 1.00 68.88 75 LYS A N 1
ATOM 645 C CA . LYS A 1 75 ? 17.204 1.837 -15.568 1.00 68.88 75 LYS A CA 1
ATOM 646 C C . LYS A 1 75 ? 17.387 2.624 -14.284 1.00 68.88 75 LYS A C 1
ATOM 648 O O . LYS A 1 75 ? 18.407 3.269 -14.072 1.00 68.88 75 LYS A O 1
ATOM 653 N N . ILE A 1 76 ? 16.398 2.547 -13.401 1.00 68.25 76 ILE A N 1
ATOM 654 C CA . ILE A 1 76 ? 16.425 3.243 -12.113 1.00 68.25 76 ILE A CA 1
ATOM 655 C C . ILE A 1 76 ? 17.415 2.547 -11.174 1.00 68.25 76 ILE A C 1
ATOM 657 O O . ILE A 1 76 ? 17.216 1.394 -10.797 1.00 68.25 76 ILE A O 1
ATOM 661 N N . ILE A 1 77 ? 18.456 3.274 -10.769 1.00 71.81 77 ILE A N 1
ATOM 662 C CA . ILE A 1 77 ? 19.451 2.829 -9.784 1.00 71.81 77 ILE A CA 1
ATOM 663 C C . ILE A 1 77 ? 18.983 3.175 -8.371 1.00 71.81 77 ILE A C 1
ATOM 665 O O . ILE A 1 77 ? 19.098 2.363 -7.457 1.00 71.81 77 ILE A O 1
ATOM 669 N N . SER A 1 78 ? 18.479 4.395 -8.176 1.00 69.25 78 SER A N 1
ATOM 670 C CA . SER A 1 78 ? 18.031 4.870 -6.867 1.00 69.25 78 SER A CA 1
ATOM 671 C C . SER A 1 78 ? 16.988 5.964 -7.002 1.00 69.25 78 SER A C 1
ATOM 673 O O . SER A 1 78 ? 17.084 6.801 -7.897 1.00 69.25 78 SER A O 1
ATOM 675 N N . VAL A 1 79 ? 16.070 6.027 -6.046 1.00 66.62 79 VAL A N 1
ATOM 676 C CA . VAL A 1 79 ? 15.168 7.164 -5.853 1.00 66.62 79 VAL A CA 1
ATOM 677 C C . VAL A 1 79 ? 15.443 7.730 -4.465 1.00 66.62 79 VAL A C 1
ATOM 679 O O . VAL A 1 79 ? 15.432 6.978 -3.496 1.00 66.62 79 VAL A O 1
ATOM 682 N N . THR A 1 80 ? 15.731 9.026 -4.367 1.00 66.75 80 THR A N 1
ATOM 683 C CA . THR A 1 80 ? 15.992 9.708 -3.090 1.00 66.75 80 THR A CA 1
ATOM 684 C C . THR A 1 80 ? 15.098 10.928 -2.947 1.00 66.75 80 THR A C 1
ATOM 686 O O . THR A 1 80 ? 14.982 11.711 -3.889 1.00 66.75 80 THR A O 1
ATOM 689 N N . ALA A 1 81 ? 14.501 11.126 -1.778 1.00 67.12 81 ALA A N 1
ATOM 690 C CA . ALA A 1 81 ? 13.783 12.352 -1.460 1.00 67.12 81 ALA A CA 1
ATOM 691 C C . ALA A 1 81 ? 14.751 13.543 -1.324 1.00 67.12 81 ALA A C 1
ATOM 693 O O . ALA A 1 81 ? 15.840 13.413 -0.767 1.00 67.12 81 ALA A O 1
ATOM 694 N N . ASN A 1 82 ? 14.359 14.709 -1.834 1.00 72.06 82 ASN A N 1
ATOM 695 C CA . ASN A 1 82 ? 15.036 15.971 -1.559 1.00 72.06 82 ASN A CA 1
ATOM 696 C C . ASN A 1 82 ? 14.289 16.675 -0.420 1.00 72.06 82 ASN A C 1
ATOM 698 O O . ASN A 1 82 ? 13.305 17.372 -0.659 1.00 72.06 82 ASN A O 1
ATOM 702 N N . ASN A 1 83 ? 14.748 16.474 0.814 1.00 71.25 83 ASN A N 1
ATOM 703 C CA . ASN A 1 83 ? 14.098 16.994 2.022 1.00 71.25 83 ASN A CA 1
ATOM 704 C C . ASN A 1 83 ? 14.053 18.524 2.105 1.00 71.25 83 ASN A C 1
ATOM 706 O O . ASN A 1 83 ? 13.178 19.071 2.772 1.00 71.25 83 ASN A O 1
ATOM 710 N N . ASP A 1 84 ? 14.931 19.217 1.384 1.00 75.56 84 ASP A N 1
ATOM 711 C CA . ASP A 1 84 ? 14.923 20.679 1.311 1.00 75.56 84 ASP A CA 1
ATOM 712 C C . ASP A 1 84 ? 13.935 21.199 0.251 1.00 75.56 84 ASP A C 1
ATOM 714 O O . ASP A 1 84 ? 13.716 22.404 0.113 1.00 75.56 84 ASP A O 1
ATOM 718 N N . ASN A 1 85 ? 13.298 20.303 -0.511 1.00 77.44 85 ASN A N 1
ATOM 719 C CA . ASN A 1 85 ? 12.356 20.685 -1.547 1.00 77.44 85 ASN A CA 1
ATOM 720 C C . ASN A 1 85 ? 11.025 21.166 -0.945 1.00 77.44 85 ASN A C 1
ATOM 722 O O . ASN A 1 85 ? 10.314 20.445 -0.240 1.00 77.44 85 ASN A O 1
ATOM 726 N N . ILE A 1 86 ? 10.648 22.394 -1.302 1.00 72.75 86 ILE A N 1
ATOM 727 C CA . ILE A 1 86 ? 9.429 23.056 -0.823 1.00 72.75 86 ILE A CA 1
ATOM 728 C C . ILE A 1 86 ? 8.167 22.261 -1.178 1.00 72.75 86 ILE A C 1
ATOM 730 O O . ILE A 1 86 ? 7.238 22.208 -0.371 1.00 72.75 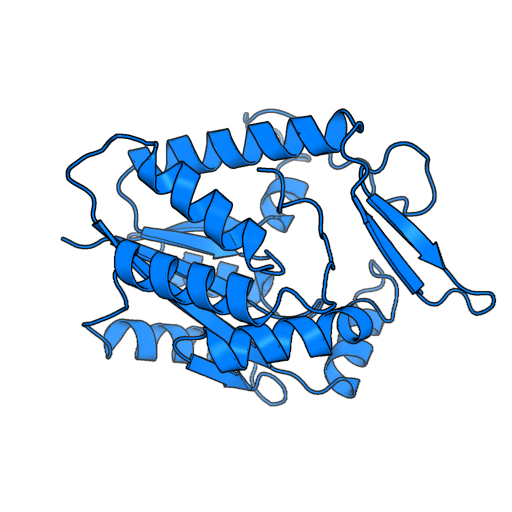86 ILE A O 1
ATOM 734 N N . ALA A 1 87 ? 8.107 21.633 -2.355 1.00 66.56 87 ALA A N 1
ATOM 735 C CA . ALA A 1 87 ? 6.933 20.877 -2.778 1.00 66.56 87 ALA A CA 1
ATOM 736 C C . ALA A 1 87 ? 6.777 19.579 -1.978 1.00 66.56 87 ALA A C 1
ATOM 738 O O . ALA A 1 87 ? 5.662 19.262 -1.564 1.00 66.56 87 ALA A O 1
ATOM 739 N N . LEU A 1 88 ? 7.882 18.883 -1.685 1.00 65.75 88 LEU A N 1
ATOM 740 C CA . LEU A 1 88 ? 7.861 17.705 -0.816 1.00 65.75 88 LEU A CA 1
ATOM 741 C C . LEU A 1 88 ? 7.392 18.071 0.598 1.00 65.75 88 LEU A C 1
ATOM 743 O O . LEU A 1 88 ? 6.483 17.437 1.127 1.00 65.75 88 LEU A O 1
ATOM 747 N N . ASN A 1 89 ? 7.936 19.140 1.183 1.00 67.94 89 ASN A N 1
ATOM 748 C CA . ASN A 1 89 ? 7.521 19.605 2.511 1.00 67.94 89 ASN A CA 1
ATOM 749 C C . ASN A 1 89 ? 6.067 20.109 2.536 1.00 67.94 89 ASN A C 1
ATOM 751 O O . ASN A 1 89 ? 5.332 19.863 3.491 1.00 67.94 89 ASN A O 1
ATOM 755 N N . SER A 1 90 ? 5.607 20.760 1.466 1.00 66.88 90 SER A N 1
ATOM 756 C CA . SER A 1 90 ? 4.203 21.173 1.331 1.00 66.88 90 SER A CA 1
ATOM 757 C C . SER A 1 90 ? 3.267 19.968 1.245 1.00 66.88 90 SER A C 1
ATOM 759 O O . SER A 1 90 ? 2.223 19.949 1.897 1.00 66.88 90 SER A O 1
ATOM 761 N N . TRP A 1 91 ? 3.652 18.938 0.487 1.00 65.94 91 TRP A N 1
ATOM 762 C CA . TRP A 1 91 ? 2.924 17.673 0.416 1.00 65.94 91 TRP A CA 1
ATOM 763 C C . TRP A 1 91 ? 2.873 16.977 1.779 1.00 65.94 91 TRP A C 1
ATOM 765 O O . TRP A 1 91 ? 1.805 16.531 2.198 1.00 65.94 91 TRP A O 1
ATOM 775 N N . ARG A 1 92 ? 3.993 16.959 2.510 1.00 69.62 92 ARG A N 1
ATOM 776 C CA . ARG A 1 92 ? 4.077 16.406 3.866 1.00 69.62 92 ARG A CA 1
ATOM 777 C C . ARG A 1 92 ? 3.082 17.071 4.822 1.00 69.62 92 ARG A C 1
ATOM 779 O O . ARG A 1 92 ? 2.235 16.397 5.410 1.00 69.62 92 ARG A O 1
ATOM 786 N N . ASN A 1 93 ? 3.108 18.401 4.885 1.00 69.25 93 ASN A N 1
ATOM 787 C CA . ASN A 1 93 ? 2.184 19.189 5.706 1.00 69.25 93 ASN A CA 1
ATOM 788 C C . ASN A 1 93 ? 0.715 18.975 5.302 1.00 69.25 93 ASN A C 1
ATOM 790 O O . ASN A 1 93 ? -0.172 18.902 6.158 1.00 69.25 93 ASN A O 1
ATOM 794 N N . TYR A 1 94 ? 0.443 18.848 4.000 1.00 67.94 94 TYR A N 1
ATOM 795 C CA . TYR A 1 94 ? -0.895 18.543 3.498 1.00 67.94 94 TYR A CA 1
ATOM 796 C C . TYR A 1 94 ? -1.368 17.162 3.964 1.00 67.94 94 TYR A C 1
ATOM 798 O O . TYR A 1 94 ? -2.462 17.056 4.515 1.00 67.94 94 TYR A O 1
ATOM 806 N N . MET A 1 95 ? -0.543 16.121 3.817 1.00 67.75 95 MET A N 1
ATOM 807 C CA . MET A 1 95 ? -0.875 14.770 4.278 1.00 67.75 95 MET A CA 1
ATOM 808 C C . MET A 1 95 ? -1.138 14.741 5.781 1.00 67.75 95 MET A C 1
ATOM 810 O O . MET A 1 95 ? -2.145 14.178 6.204 1.00 67.75 95 MET A O 1
ATOM 814 N N . GLN A 1 96 ? -0.302 15.406 6.581 1.00 70.88 96 GLN A N 1
ATOM 815 C CA . GLN A 1 96 ? -0.522 15.538 8.021 1.00 70.88 96 GLN A CA 1
ATOM 816 C C . GLN A 1 96 ? -1.858 16.230 8.328 1.00 70.88 96 GLN A C 1
ATOM 818 O O . GLN A 1 96 ? -2.622 15.765 9.170 1.00 70.88 96 GLN A O 1
ATOM 823 N N . THR A 1 97 ? -2.190 17.301 7.603 1.00 70.69 97 THR A N 1
ATOM 824 C CA . THR A 1 97 ? -3.473 18.008 7.750 1.00 70.69 97 THR A CA 1
ATOM 825 C C . THR A 1 97 ? -4.658 17.119 7.386 1.00 70.69 97 THR A C 1
ATOM 827 O O . THR A 1 97 ? -5.648 17.076 8.116 1.00 70.69 97 THR A O 1
ATOM 830 N N . ILE A 1 98 ? -4.564 16.377 6.283 1.00 69.06 98 ILE A N 1
ATOM 831 C CA . ILE A 1 98 ? -5.588 15.418 5.882 1.00 69.06 98 ILE A CA 1
ATOM 832 C C . ILE A 1 98 ? -5.743 14.350 6.959 1.00 69.06 98 ILE A C 1
ATOM 834 O O . ILE A 1 98 ? -6.860 14.146 7.420 1.00 69.06 98 ILE A O 1
ATOM 838 N N . PHE A 1 99 ? -4.659 13.734 7.433 1.00 69.38 99 PHE A N 1
ATOM 839 C CA . PHE A 1 99 ? -4.725 12.753 8.517 1.00 69.38 99 PHE A CA 1
ATOM 840 C C . PHE A 1 99 ? -5.366 13.329 9.777 1.00 69.38 99 PHE A C 1
ATOM 842 O O . PHE A 1 99 ? -6.253 12.688 10.339 1.00 69.38 99 PHE A O 1
ATOM 849 N N . ASN A 1 100 ? -5.019 14.562 10.152 1.00 69.06 100 ASN A N 1
ATOM 850 C CA . ASN A 1 100 ? -5.667 15.267 11.252 1.00 69.06 100 ASN A CA 1
ATOM 851 C C . ASN A 1 100 ? -7.184 15.347 11.047 1.00 69.06 100 ASN A C 1
ATOM 853 O O . ASN A 1 100 ? -7.944 15.006 11.951 1.00 69.06 100 ASN A O 1
ATOM 857 N N . ILE A 1 101 ? -7.652 15.746 9.864 1.00 68.25 101 ILE A N 1
ATOM 858 C CA . ILE A 1 101 ? -9.088 15.814 9.559 1.00 68.25 101 ILE A CA 1
ATOM 859 C C . ILE A 1 101 ? -9.717 14.417 9.620 1.00 68.25 101 ILE A C 1
ATOM 861 O O . ILE A 1 101 ? -10.720 14.228 10.309 1.00 68.25 101 ILE A O 1
ATOM 865 N N . LEU A 1 102 ? -9.122 13.431 8.943 1.00 67.75 102 LEU A N 1
ATOM 866 C CA . LEU A 1 102 ? -9.658 12.071 8.850 1.00 67.75 102 LEU A CA 1
ATOM 867 C C . LEU A 1 102 ? -9.841 11.442 10.230 1.00 67.75 102 LEU A C 1
ATOM 869 O O . LEU A 1 102 ? -10.915 10.920 10.531 1.00 67.75 102 LEU A O 1
ATOM 873 N N . VAL A 1 103 ? -8.828 11.557 11.085 1.00 66.50 103 VAL A N 1
ATOM 874 C CA . VAL A 1 103 ? -8.849 11.017 12.447 1.00 66.50 103 VAL A CA 1
ATOM 875 C C . VAL A 1 103 ? -9.911 11.715 13.300 1.00 66.50 103 VAL A C 1
ATOM 877 O O . VAL A 1 103 ? -10.635 11.044 14.037 1.00 66.50 103 VAL A O 1
ATOM 880 N N . ASN A 1 104 ? -10.073 13.036 13.153 1.00 68.12 104 ASN A N 1
ATOM 881 C CA . ASN A 1 104 ? -11.097 13.806 13.868 1.00 68.12 104 ASN A CA 1
ATOM 882 C C . ASN A 1 104 ? -12.531 13.496 13.412 1.00 68.12 104 ASN A C 1
ATOM 884 O O . ASN A 1 104 ? -13.464 13.643 14.198 1.00 68.12 104 ASN A O 1
ATOM 888 N N . THR A 1 105 ? -12.735 13.021 12.181 1.00 67.00 105 THR A N 1
ATOM 889 C CA . THR A 1 105 ? -14.081 12.664 11.687 1.00 67.00 105 THR A CA 1
ATOM 890 C C . THR A 1 105 ? -14.616 11.322 12.209 1.00 67.00 105 THR A C 1
ATOM 892 O O . THR A 1 105 ? -15.733 10.935 11.877 1.00 67.00 105 THR A O 1
ATOM 895 N N . MET A 1 106 ? -13.855 10.608 13.050 1.00 64.81 106 MET A N 1
ATOM 896 C CA . MET A 1 106 ? -14.236 9.322 13.655 1.00 64.81 106 MET A CA 1
ATOM 897 C C . MET A 1 106 ? -14.646 8.232 12.643 1.00 64.81 106 MET A C 1
ATOM 899 O O . MET A 1 106 ? -15.410 7.327 12.985 1.00 64.81 106 MET A O 1
ATOM 903 N N . HIS A 1 107 ? -14.171 8.279 11.400 1.00 67.69 107 HIS A N 1
ATOM 904 C CA . HIS A 1 107 ? -14.425 7.230 10.411 1.00 67.69 107 HIS A CA 1
ATOM 905 C C . HIS A 1 107 ? -13.334 6.156 10.444 1.00 67.69 107 HIS A C 1
ATOM 907 O O . HIS A 1 107 ? -12.228 6.382 10.926 1.00 67.69 107 HIS A O 1
ATOM 913 N N . ASN A 1 108 ? -13.637 4.965 9.925 1.00 67.50 108 ASN A N 1
ATOM 914 C CA . ASN A 1 108 ? -12.566 4.039 9.575 1.00 67.50 108 ASN A CA 1
ATOM 915 C C . ASN A 1 108 ? -11.791 4.613 8.376 1.00 67.50 108 ASN A C 1
ATOM 917 O O . ASN A 1 108 ? -12.396 5.216 7.484 1.00 67.50 108 ASN A O 1
ATOM 921 N N . ILE A 1 109 ? -10.477 4.411 8.345 1.00 66.38 109 ILE A N 1
ATOM 922 C CA . ILE A 1 109 ? -9.580 5.050 7.380 1.00 66.38 109 ILE A CA 1
ATOM 923 C C . ILE A 1 109 ? -8.914 3.965 6.536 1.00 66.38 109 ILE A C 1
ATOM 925 O O . ILE A 1 109 ? -8.353 3.005 7.064 1.00 66.38 109 ILE A O 1
ATOM 929 N N . ILE A 1 110 ? -8.964 4.126 5.214 1.00 63.28 110 ILE A N 1
ATOM 930 C CA . ILE A 1 110 ? -8.175 3.317 4.280 1.00 63.28 110 ILE A CA 1
ATOM 931 C C . ILE A 1 110 ? -7.062 4.207 3.741 1.00 63.28 110 ILE A C 1
ATOM 933 O O . ILE A 1 110 ? -7.341 5.185 3.048 1.00 63.28 110 ILE A O 1
ATOM 937 N N . ILE A 1 111 ? -5.820 3.863 4.069 1.00 65.19 111 ILE A N 1
ATOM 938 C CA . ILE A 1 111 ? -4.622 4.490 3.522 1.00 65.19 111 ILE A CA 1
ATOM 939 C C . ILE A 1 111 ? -4.152 3.653 2.342 1.00 65.19 111 ILE A C 1
ATOM 941 O O . ILE A 1 111 ? -3.850 2.461 2.455 1.00 65.19 111 ILE A O 1
ATOM 945 N N . VAL A 1 112 ? -4.087 4.308 1.193 1.00 62.69 112 VAL A N 1
ATOM 946 C CA . VAL A 1 112 ? -3.752 3.684 -0.077 1.00 62.69 112 VAL A CA 1
ATOM 947 C C . VAL A 1 112 ? -2.483 4.309 -0.613 1.00 62.69 112 VAL A C 1
ATOM 949 O O . VAL A 1 112 ? -2.325 5.527 -0.592 1.00 62.69 112 VAL A O 1
ATOM 952 N N . ASP A 1 113 ? -1.646 3.449 -1.186 1.00 61.12 113 ASP A N 1
ATOM 953 C CA . ASP A 1 113 ? -0.529 3.842 -2.041 1.00 61.12 113 ASP A CA 1
ATOM 954 C C . ASP A 1 113 ? 0.630 4.512 -1.304 1.00 61.12 113 ASP A C 1
ATOM 956 O O . ASP A 1 113 ? 1.302 5.401 -1.815 1.00 61.12 113 ASP A O 1
ATOM 960 N N . VAL A 1 114 ? 0.899 4.017 -0.101 1.00 59.38 114 VAL A N 1
ATOM 961 C CA . VAL A 1 114 ? 2.188 4.216 0.548 1.00 59.38 114 VAL A CA 1
ATOM 962 C C . VAL A 1 114 ? 2.989 2.949 0.275 1.00 59.38 114 VAL A C 1
ATOM 964 O O . VAL A 1 114 ? 2.546 1.846 0.600 1.00 59.38 114 VAL A O 1
ATOM 967 N N . ILE A 1 115 ? 4.160 3.078 -0.349 1.00 62.50 115 ILE A N 1
ATOM 968 C CA . ILE A 1 115 ? 5.188 2.045 -0.198 1.00 62.50 115 ILE A CA 1
ATOM 969 C C . ILE A 1 115 ? 5.631 2.191 1.242 1.00 62.50 115 ILE A C 1
ATOM 971 O O . ILE A 1 115 ? 6.400 3.089 1.578 1.00 62.50 115 ILE A O 1
ATOM 975 N N . CYS A 1 116 ? 5.011 1.400 2.106 1.00 62.44 116 CYS A N 1
ATOM 976 C CA . CYS A 1 116 ? 5.154 1.554 3.533 1.00 62.44 116 CYS A CA 1
ATOM 977 C C . CYS A 1 116 ? 6.570 1.155 3.920 1.00 62.44 116 CYS A C 1
ATOM 979 O O . CYS A 1 116 ? 6.8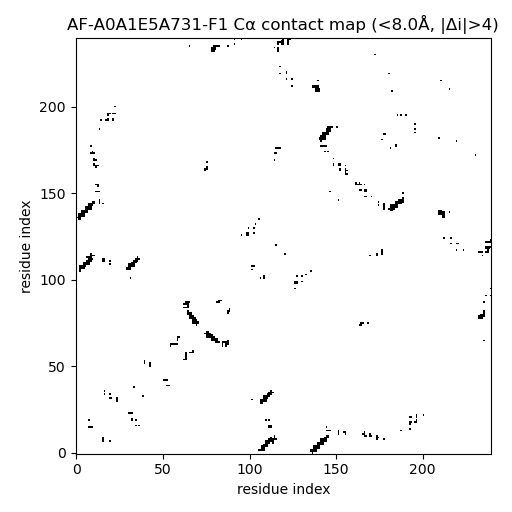42 -0.029 4.124 1.00 62.44 116 CYS A O 1
ATOM 981 N N . ASN A 1 117 ? 7.470 2.135 4.024 1.00 70.00 117 ASN A N 1
ATOM 982 C CA . ASN A 1 117 ? 8.660 1.925 4.818 1.00 70.00 117 ASN A CA 1
ATOM 983 C C . ASN A 1 117 ? 8.324 2.020 6.307 1.00 70.00 117 ASN A C 1
ATOM 985 O O . ASN A 1 117 ? 7.292 2.576 6.692 1.00 70.00 117 ASN A O 1
ATOM 989 N N . ILE A 1 118 ? 9.150 1.375 7.131 1.00 75.19 118 ILE A N 1
ATOM 990 C CA . ILE A 1 118 ? 8.911 1.264 8.574 1.00 75.19 118 ILE A CA 1
ATOM 991 C C . ILE A 1 118 ? 8.712 2.654 9.186 1.00 75.19 118 ILE A C 1
ATOM 993 O O . ILE A 1 118 ? 7.748 2.862 9.920 1.00 75.19 118 ILE A O 1
ATOM 997 N N . ASP A 1 119 ? 9.557 3.609 8.812 1.00 74.56 119 ASP A N 1
ATOM 998 C CA . ASP A 1 119 ? 9.507 4.978 9.320 1.00 74.56 119 ASP A CA 1
ATOM 999 C C . ASP A 1 119 ? 8.211 5.692 8.943 1.00 74.56 119 ASP A C 1
ATOM 1001 O O . ASP A 1 119 ? 7.558 6.273 9.800 1.00 74.56 119 ASP A O 1
ATOM 1005 N N . SER A 1 120 ? 7.763 5.544 7.697 1.00 72.25 120 SER A N 1
ATOM 1006 C CA . SER A 1 120 ? 6.485 6.087 7.223 1.00 72.25 120 SER A CA 1
ATOM 1007 C C . SER A 1 120 ? 5.319 5.621 8.082 1.00 72.25 120 SER A C 1
ATOM 1009 O O . SER A 1 120 ? 4.441 6.405 8.438 1.00 72.25 120 SER A O 1
ATOM 1011 N N . ILE A 1 121 ? 5.291 4.323 8.401 1.00 74.56 121 ILE A N 1
ATOM 1012 C CA . ILE A 1 121 ? 4.220 3.752 9.211 1.00 74.56 121 ILE A CA 1
ATOM 1013 C C . ILE A 1 121 ? 4.309 4.280 10.647 1.00 74.56 121 ILE A C 1
ATOM 1015 O O . ILE A 1 121 ? 3.283 4.662 11.207 1.00 74.56 121 ILE A O 1
ATOM 1019 N N . ILE A 1 122 ? 5.515 4.336 11.227 1.00 81.19 122 ILE A N 1
ATOM 1020 C CA . ILE A 1 122 ? 5.747 4.906 12.564 1.00 81.19 122 ILE A CA 1
ATOM 1021 C C . ILE A 1 122 ? 5.237 6.346 12.619 1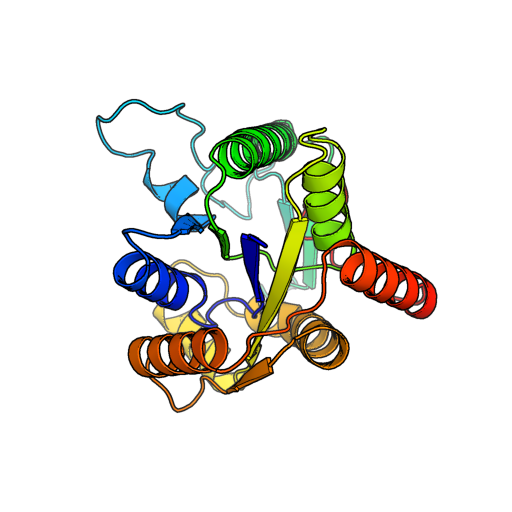.00 81.19 122 ILE A C 1
ATOM 1023 O O . ILE A 1 122 ? 4.490 6.687 13.532 1.00 81.19 122 ILE A O 1
ATOM 1027 N N . ASN A 1 123 ? 5.583 7.167 11.632 1.00 75.88 123 ASN A N 1
ATOM 1028 C CA . ASN A 1 123 ? 5.214 8.577 11.588 1.00 75.88 123 ASN A CA 1
ATOM 1029 C C . ASN A 1 123 ? 3.706 8.764 11.460 1.00 75.88 123 ASN A C 1
ATOM 1031 O O . ASN A 1 123 ? 3.114 9.511 12.234 1.00 75.88 123 ASN A O 1
ATOM 1035 N N . ILE A 1 124 ? 3.052 8.018 10.562 1.00 75.06 124 ILE A N 1
ATOM 1036 C CA . ILE A 1 124 ? 1.586 8.029 10.447 1.00 75.06 124 ILE A CA 1
ATOM 1037 C C . ILE A 1 124 ? 0.945 7.648 11.786 1.00 75.06 124 ILE A C 1
ATOM 1039 O O . ILE A 1 124 ? 0.025 8.325 12.241 1.00 75.06 124 ILE A O 1
ATOM 1043 N N . ILE A 1 125 ? 1.435 6.597 12.447 1.00 78.94 125 ILE A N 1
ATOM 1044 C CA . ILE A 1 125 ? 0.921 6.181 13.757 1.00 78.94 125 ILE A CA 1
ATOM 1045 C C . ILE A 1 125 ? 1.160 7.260 14.817 1.00 78.94 125 ILE A C 1
ATOM 1047 O O . ILE A 1 125 ? 0.264 7.533 15.611 1.00 78.94 125 ILE A O 1
ATOM 1051 N N . ASN A 1 126 ? 2.331 7.895 14.835 1.00 80.31 126 ASN A N 1
ATOM 1052 C CA . ASN A 1 126 ? 2.650 8.958 15.783 1.00 80.31 126 ASN A CA 1
ATOM 1053 C C . ASN A 1 126 ? 1.765 10.188 15.571 1.00 80.31 126 ASN A C 1
ATOM 1055 O O . ASN A 1 126 ? 1.205 10.678 16.543 1.00 80.31 126 ASN A O 1
ATOM 1059 N N . ILE A 1 127 ? 1.527 10.606 14.323 1.00 74.56 127 ILE A N 1
ATOM 1060 C CA . ILE A 1 127 ? 0.562 11.667 13.996 1.00 74.56 127 ILE A CA 1
ATOM 1061 C C . ILE A 1 127 ? -0.815 11.310 14.565 1.00 74.56 127 ILE A C 1
ATOM 1063 O O . ILE A 1 127 ? -1.440 12.128 15.235 1.00 74.56 127 ILE A O 1
ATOM 1067 N N . ILE A 1 128 ? -1.276 10.071 14.363 1.00 74.50 128 ILE A N 1
ATOM 1068 C CA . ILE A 1 128 ? -2.568 9.609 14.889 1.00 74.50 128 ILE A CA 1
ATOM 1069 C C . ILE A 1 128 ? -2.593 9.633 16.425 1.00 74.50 128 ILE A C 1
ATOM 1071 O O . ILE A 1 128 ? -3.605 10.022 17.004 1.00 74.50 128 ILE A O 1
ATOM 1075 N N . LYS A 1 129 ? -1.496 9.252 17.089 1.00 77.19 129 LYS A N 1
ATOM 1076 C CA . LYS A 1 129 ? -1.367 9.282 18.556 1.00 77.19 129 LYS A CA 1
ATOM 1077 C C . LYS A 1 129 ? -1.320 10.703 19.123 1.00 77.19 129 LYS A C 1
ATOM 1079 O O . LYS A 1 129 ? -1.884 10.950 20.189 1.00 77.19 129 LYS A O 1
ATOM 1084 N N . ASP A 1 130 ? -0.643 11.616 18.434 1.00 74.62 130 ASP A N 1
ATOM 1085 C CA . ASP A 1 130 ? -0.460 13.006 18.859 1.00 74.62 130 ASP A CA 1
ATOM 1086 C C . ASP A 1 130 ? -1.750 13.816 18.743 1.00 74.62 130 ASP A C 1
ATOM 1088 O O . ASP A 1 130 ? -1.980 14.758 19.512 1.00 74.62 130 ASP A O 1
ATOM 1092 N N . ILE A 1 131 ? -2.645 13.411 17.840 1.00 70.25 131 ILE A N 1
ATOM 1093 C CA . ILE A 1 131 ? -4.033 13.856 17.842 1.00 70.25 131 ILE A CA 1
ATOM 1094 C C . ILE A 1 131 ? -4.675 13.308 19.125 1.00 70.25 131 ILE A C 1
ATOM 1096 O O . ILE A 1 131 ? -5.155 12.181 19.176 1.00 70.25 131 ILE A O 1
ATOM 1100 N N . LYS A 1 132 ? -4.661 14.124 20.191 1.00 55.97 132 LYS A N 1
ATOM 1101 C CA . LYS A 1 132 ? -5.154 13.856 21.561 1.00 55.97 132 LYS A CA 1
ATOM 1102 C C . LYS A 1 132 ? -6.663 13.557 21.667 1.00 55.97 132 LYS A C 1
ATOM 1104 O O . LYS A 1 132 ? -7.306 13.956 22.640 1.00 55.97 132 LYS A O 1
ATOM 1109 N N . LEU A 1 133 ? -7.259 12.843 20.721 1.00 59.00 133 LEU A N 1
ATOM 1110 C CA . LEU A 1 133 ? -8.563 12.215 20.887 1.00 59.00 133 LEU A CA 1
ATOM 1111 C C . LEU A 1 133 ? -8.361 10.979 21.765 1.00 59.00 133 LEU A C 1
ATOM 1113 O O . LEU A 1 133 ? -8.313 9.854 21.279 1.00 59.00 133 LEU A O 1
ATOM 1117 N N . LYS A 1 134 ? -8.207 11.209 23.073 1.00 57.34 134 LYS A N 1
ATOM 1118 C CA . LYS A 1 134 ? -7.855 10.214 24.107 1.00 57.34 134 LYS A CA 1
ATOM 1119 C C . LYS A 1 134 ? -8.794 8.997 24.207 1.00 57.34 134 LYS A C 1
ATOM 1121 O O . LYS A 1 134 ? -8.591 8.151 25.067 1.00 57.34 134 LYS A O 1
ATOM 1126 N N . GLU A 1 135 ? -9.808 8.903 23.355 1.00 71.50 135 GLU A N 1
ATOM 1127 C CA . GLU A 1 135 ? -10.875 7.906 23.424 1.00 71.50 135 GLU A CA 1
ATOM 1128 C C . GLU A 1 135 ? -11.040 7.090 22.130 1.00 71.50 135 GLU A C 1
ATOM 1130 O O . GLU A 1 135 ? -11.884 6.194 22.084 1.00 71.50 135 GLU A O 1
ATOM 1135 N N . ILE A 1 136 ? -10.259 7.363 21.073 1.00 73.75 136 ILE A N 1
ATOM 1136 C CA . ILE A 1 136 ? -10.347 6.604 19.816 1.00 73.75 136 ILE A CA 1
ATOM 1137 C C . ILE A 1 136 ? -9.169 5.641 19.698 1.00 73.75 136 ILE A C 1
ATOM 1139 O O . ILE A 1 136 ? -8.044 6.029 19.403 1.00 73.75 136 ILE A O 1
ATOM 1143 N N . GLU A 1 137 ? -9.461 4.358 19.871 1.00 81.31 137 GLU A N 1
ATOM 1144 C CA . GLU A 1 137 ? -8.517 3.276 19.616 1.00 81.31 137 GLU A CA 1
ATOM 1145 C C . GLU A 1 137 ? -8.652 2.780 18.168 1.00 81.31 137 GLU A C 1
ATOM 1147 O O . GLU A 1 137 ? -9.761 2.488 17.697 1.00 81.31 137 GLU A O 1
ATOM 1152 N N . TYR A 1 138 ? -7.517 2.678 17.472 1.00 83.44 138 TYR A N 1
ATOM 1153 C CA . TYR A 1 138 ? -7.433 2.111 16.129 1.00 83.44 138 TYR A CA 1
ATOM 1154 C C . TYR A 1 138 ? -6.852 0.696 16.160 1.00 83.44 138 TYR A C 1
ATOM 1156 O O . TYR A 1 138 ? -5.846 0.418 16.811 1.00 83.44 138 TYR A O 1
ATOM 1164 N N . GLU A 1 139 ? -7.478 -0.179 15.391 1.00 87.88 139 GLU A N 1
ATOM 1165 C CA . GLU A 1 139 ? -6.954 -1.449 14.925 1.00 87.88 139 GLU A CA 1
ATOM 1166 C C . GLU A 1 139 ? -6.230 -1.235 13.604 1.00 87.88 139 GLU A C 1
ATOM 1168 O O . GLU A 1 139 ? -6.793 -0.679 12.656 1.00 87.88 139 GLU A O 1
ATOM 1173 N N . ILE A 1 140 ? -4.985 -1.689 13.541 1.00 86.50 140 ILE A N 1
ATOM 1174 C CA . ILE A 1 140 ? -4.155 -1.563 12.355 1.00 86.50 140 ILE A CA 1
ATOM 1175 C C . ILE A 1 140 ? -4.222 -2.849 11.544 1.00 86.50 140 ILE A C 1
ATOM 1177 O O . ILE A 1 140 ? -4.037 -3.950 12.067 1.00 86.50 140 ILE A O 1
ATOM 1181 N N . ILE A 1 141 ? -4.476 -2.691 10.247 1.00 89.06 141 ILE A N 1
ATOM 1182 C CA . ILE A 1 141 ? -4.602 -3.794 9.303 1.00 89.06 141 ILE A CA 1
ATOM 1183 C C . ILE A 1 141 ? -3.686 -3.516 8.118 1.00 89.06 141 ILE A C 1
ATOM 1185 O O . ILE A 1 141 ? -4.007 -2.708 7.251 1.00 89.06 141 ILE A O 1
ATOM 1189 N N . LEU A 1 142 ? -2.545 -4.191 8.067 1.00 89.94 142 LEU A N 1
ATOM 1190 C CA . LEU A 1 142 ? -1.642 -4.168 6.927 1.00 89.94 142 LEU A CA 1
ATOM 1191 C C . LEU A 1 142 ? -1.966 -5.336 5.994 1.00 89.94 142 LEU A C 1
ATOM 1193 O O . LEU A 1 142 ? -1.850 -6.503 6.366 1.00 89.94 142 LEU A O 1
ATOM 1197 N N . ILE A 1 143 ? -2.353 -5.016 4.767 1.00 91.75 143 ILE A N 1
ATOM 1198 C CA . ILE A 1 143 ? -2.680 -5.978 3.718 1.00 91.75 143 ILE A CA 1
ATOM 1199 C C . ILE A 1 143 ? -1.548 -5.959 2.698 1.00 91.75 143 ILE A C 1
ATOM 1201 O O . ILE A 1 143 ? -1.337 -4.956 2.011 1.00 91.75 143 ILE A O 1
ATOM 1205 N N . GLY A 1 144 ? -0.826 -7.072 2.597 1.00 93.62 144 GLY A N 1
ATOM 1206 C CA . GLY A 1 144 ? 0.249 -7.236 1.627 1.00 93.62 144 GLY A CA 1
ATOM 1207 C C . GLY A 1 144 ? -0.287 -7.683 0.271 1.00 93.62 144 GLY A C 1
ATOM 1208 O O . GLY A 1 144 ? -1.000 -8.677 0.187 1.00 93.62 144 GLY A O 1
ATOM 1209 N N . LEU A 1 145 ? 0.075 -6.990 -0.804 1.00 94.25 145 LEU A N 1
ATOM 1210 C CA . LEU A 1 145 ? -0.221 -7.386 -2.180 1.00 94.25 145 LEU A CA 1
ATOM 1211 C C . LEU A 1 145 ? 1.058 -7.895 -2.841 1.00 94.25 145 LEU A C 1
ATOM 1213 O O . LEU A 1 145 ? 2.025 -7.144 -2.991 1.00 94.25 145 LEU A O 1
ATOM 1217 N N . LYS A 1 146 ? 1.048 -9.164 -3.249 1.00 95.62 146 LYS A N 1
ATOM 1218 C CA . LYS A 1 146 ? 2.194 -9.866 -3.825 1.00 95.62 146 LYS A CA 1
ATOM 1219 C C . LYS A 1 146 ? 1.909 -10.261 -5.267 1.00 95.62 146 LYS A C 1
ATOM 1221 O O . LYS A 1 146 ? 0.857 -10.808 -5.566 1.00 95.62 146 LYS A O 1
ATOM 1226 N N . SER A 1 147 ? 2.876 -10.009 -6.140 1.00 95.94 147 SER A N 1
ATOM 1227 C CA . SER A 1 147 ? 2.827 -10.341 -7.565 1.00 95.94 147 SER A CA 1
ATOM 1228 C C . SER A 1 147 ? 4.216 -10.768 -8.037 1.00 95.94 147 SER A C 1
ATOM 1230 O O . SER A 1 147 ? 5.233 -10.349 -7.455 1.00 95.94 147 SER A O 1
ATOM 1232 N N . SER A 1 148 ? 4.276 -11.611 -9.064 1.00 96.12 148 SER A N 1
ATOM 1233 C CA . SER A 1 148 ? 5.522 -11.932 -9.758 1.00 96.12 148 SER A CA 1
ATOM 1234 C C . SER A 1 148 ? 6.091 -10.700 -10.455 1.00 96.12 148 SER A C 1
ATOM 1236 O O . SER A 1 148 ? 5.371 -9.788 -10.865 1.00 96.12 148 SER A O 1
ATOM 1238 N N . ILE A 1 149 ? 7.419 -10.662 -10.596 1.00 94.12 149 ILE A N 1
ATOM 1239 C CA . ILE A 1 149 ? 8.071 -9.517 -11.232 1.00 94.12 149 ILE A CA 1
ATOM 1240 C C . ILE A 1 149 ? 7.675 -9.370 -12.705 1.00 94.12 149 ILE A C 1
ATOM 1242 O O . ILE A 1 149 ? 7.518 -8.259 -13.200 1.00 94.12 149 ILE A O 1
ATOM 1246 N N . GLU A 1 150 ? 7.443 -10.493 -13.382 1.00 94.50 150 GLU A N 1
ATOM 1247 C CA . GLU A 1 150 ? 6.987 -10.535 -14.766 1.00 94.50 150 GLU A CA 1
ATOM 1248 C C . GLU A 1 150 ? 5.642 -9.819 -14.932 1.00 94.50 150 GLU A C 1
ATOM 1250 O O . GLU A 1 150 ? 5.524 -8.909 -15.754 1.00 94.50 150 GLU A O 1
ATOM 1255 N N . ASN A 1 151 ? 4.653 -10.146 -14.095 1.00 94.50 151 ASN A N 1
ATOM 1256 C CA . ASN A 1 151 ? 3.343 -9.500 -14.141 1.00 94.50 151 ASN A CA 1
ATOM 1257 C C . ASN A 1 151 ? 3.408 -8.017 -13.783 1.00 94.50 151 ASN A C 1
ATOM 1259 O O . ASN A 1 151 ? 2.748 -7.200 -14.430 1.00 94.50 151 ASN A O 1
ATOM 1263 N N . LEU A 1 152 ? 4.215 -7.648 -12.786 1.00 92.31 152 LEU A N 1
ATOM 1264 C CA . LEU A 1 152 ? 4.423 -6.249 -12.418 1.00 92.31 152 LEU A CA 1
ATOM 1265 C C . LEU A 1 152 ? 5.022 -5.447 -13.578 1.00 92.31 152 LEU A C 1
ATOM 1267 O O . LEU A 1 152 ? 4.480 -4.401 -13.934 1.00 92.31 152 LEU A O 1
ATOM 1271 N N . ASN A 1 153 ? 6.069 -5.970 -14.217 1.00 89.94 153 ASN A N 1
ATOM 1272 C CA . ASN A 1 153 ? 6.729 -5.331 -15.355 1.00 89.94 153 ASN A CA 1
ATOM 1273 C C . ASN A 1 153 ? 5.803 -5.239 -16.574 1.00 89.94 153 ASN A C 1
ATOM 1275 O O . ASN A 1 153 ? 5.784 -4.216 -17.259 1.00 89.94 153 ASN A O 1
ATOM 1279 N N . ASN A 1 154 ? 4.998 -6.272 -16.835 1.00 92.19 154 ASN A N 1
ATOM 1280 C CA . ASN A 1 154 ? 3.994 -6.239 -17.898 1.00 92.19 154 ASN A CA 1
ATOM 1281 C C . ASN A 1 154 ? 2.941 -5.155 -17.633 1.00 92.19 154 ASN A C 1
ATOM 1283 O O . ASN A 1 154 ? 2.603 -4.391 -18.535 1.00 92.19 154 ASN A O 1
ATOM 1287 N N . ARG A 1 155 ? 2.473 -5.016 -16.388 1.00 90.19 155 ARG A N 1
ATOM 1288 C CA . ARG A 1 155 ? 1.538 -3.949 -16.005 1.00 90.19 155 ARG A CA 1
ATOM 1289 C C . ARG A 1 155 ? 2.174 -2.561 -16.076 1.00 90.19 155 ARG A C 1
ATOM 1291 O O . ARG A 1 155 ? 1.499 -1.635 -16.496 1.00 90.19 155 ARG A O 1
ATOM 1298 N N . GLU A 1 156 ? 3.442 -2.391 -15.698 1.00 86.75 156 GLU A N 1
ATOM 1299 C CA . GLU A 1 156 ? 4.144 -1.105 -15.857 1.00 86.75 156 GLU A CA 1
ATOM 1300 C C . GLU A 1 156 ? 4.263 -0.696 -17.327 1.00 86.75 156 GLU A C 1
ATOM 1302 O O . GLU A 1 156 ? 3.965 0.449 -17.652 1.00 86.75 156 GLU A O 1
ATOM 1307 N N . LYS A 1 157 ? 4.597 -1.639 -18.218 1.00 87.81 157 LYS A N 1
ATOM 1308 C CA . LYS A 1 157 ? 4.649 -1.399 -19.669 1.00 87.81 157 LYS A CA 1
ATOM 1309 C C . LYS A 1 157 ? 3.304 -0.946 -20.237 1.00 87.81 157 LYS A C 1
ATOM 1311 O O . LYS A 1 157 ? 3.273 -0.033 -21.051 1.00 87.81 157 LYS A O 1
ATOM 1316 N N . LEU A 1 158 ? 2.207 -1.568 -19.803 1.00 88.88 158 LEU A N 1
ATOM 1317 C CA . LEU A 1 158 ? 0.860 -1.265 -20.300 1.00 88.88 158 LEU A CA 1
ATOM 1318 C C . LEU A 1 158 ? 0.315 0.094 -19.847 1.00 88.88 158 LEU A C 1
ATOM 1320 O O . LEU A 1 158 ? -0.647 0.573 -20.437 1.00 88.88 158 LEU A O 1
ATOM 1324 N N . ARG A 1 159 ? 0.859 0.693 -18.780 1.00 76.94 159 ARG A N 1
ATOM 1325 C CA . ARG A 1 159 ? 0.318 1.948 -18.236 1.00 76.94 159 ARG A CA 1
ATOM 1326 C C . ARG A 1 159 ? 0.830 3.196 -18.949 1.00 76.94 159 ARG A C 1
ATOM 1328 O O . ARG A 1 159 ? 0.214 4.237 -18.774 1.00 76.94 159 ARG A O 1
ATOM 1335 N N . GLU A 1 160 ? 1.894 3.085 -19.751 1.00 75.12 160 GLU A N 1
ATOM 1336 C CA . GLU A 1 160 ? 2.519 4.146 -20.575 1.00 75.12 160 GLU A CA 1
ATOM 1337 C C . GLU A 1 160 ? 2.999 5.409 -19.815 1.00 75.12 160 GLU A C 1
ATOM 1339 O O . GLU A 1 160 ? 3.870 6.126 -20.299 1.00 75.12 160 GLU A O 1
ATOM 1344 N N . ASP A 1 161 ? 2.508 5.654 -18.599 1.00 66.81 161 ASP A N 1
ATOM 1345 C CA . ASP A 1 161 ? 2.787 6.788 -17.715 1.00 66.81 161 ASP A CA 1
ATOM 1346 C C . ASP A 1 161 ? 3.920 6.516 -16.708 1.00 66.81 161 ASP A C 1
ATOM 1348 O O . ASP A 1 161 ? 4.281 7.390 -15.915 1.00 66.81 161 ASP A O 1
ATOM 1352 N N . ARG A 1 162 ? 4.487 5.303 -16.712 1.00 65.88 162 ARG A N 1
ATOM 1353 C CA . ARG A 1 162 ? 5.467 4.840 -15.719 1.00 65.88 162 ARG A CA 1
ATOM 1354 C C . ARG A 1 162 ? 6.800 4.468 -16.342 1.00 65.88 162 ARG A C 1
ATOM 1356 O O . ARG A 1 162 ? 6.881 3.830 -17.386 1.00 65.88 162 ARG A O 1
ATOM 1363 N N . SER A 1 163 ? 7.867 4.792 -15.615 1.00 71.50 163 SER A N 1
ATOM 1364 C CA . SER A 1 163 ? 9.178 4.206 -15.884 1.00 71.50 163 SER A CA 1
ATOM 1365 C C . SER A 1 163 ? 9.161 2.723 -15.525 1.00 71.50 163 SER A C 1
ATOM 1367 O O . SER A 1 163 ? 8.778 2.357 -14.415 1.00 71.50 163 SER A O 1
ATOM 1369 N N . ILE A 1 164 ? 9.589 1.881 -16.460 1.00 79.12 164 ILE A N 1
ATOM 1370 C CA . ILE A 1 164 ? 9.718 0.436 -16.253 1.00 79.12 164 ILE A CA 1
ATOM 1371 C C . ILE A 1 164 ? 10.811 0.170 -15.207 1.00 79.12 164 ILE A C 1
ATOM 1373 O O . ILE A 1 164 ? 11.875 0.791 -15.252 1.00 79.12 164 ILE A O 1
ATOM 1377 N N . GLY A 1 165 ? 10.557 -0.766 -14.289 1.00 79.12 165 GLY A N 1
ATOM 1378 C CA . GLY A 1 165 ? 11.533 -1.234 -13.297 1.00 79.12 165 GLY A CA 1
ATOM 1379 C C . GLY A 1 165 ? 11.358 -0.625 -11.905 1.00 79.12 165 GLY A C 1
ATOM 1380 O O . GLY A 1 165 ? 12.068 -1.007 -10.974 1.00 79.12 165 GLY A O 1
ATOM 1381 N N . ILE A 1 166 ? 10.383 0.273 -11.719 1.00 80.94 166 ILE A N 1
ATOM 1382 C CA . ILE A 1 166 ? 10.031 0.807 -10.394 1.00 80.94 166 ILE A CA 1
ATOM 1383 C C . ILE A 1 166 ? 9.556 -0.334 -9.483 1.00 80.94 166 ILE A C 1
ATOM 1385 O O . ILE A 1 166 ? 9.996 -0.443 -8.336 1.00 80.94 166 ILE A O 1
ATOM 1389 N N . ALA A 1 167 ? 8.677 -1.203 -9.989 1.00 86.88 167 ALA A N 1
ATOM 1390 C CA . ALA A 1 167 ? 8.172 -2.339 -9.229 1.00 86.88 167 ALA A CA 1
ATOM 1391 C C . ALA A 1 167 ? 9.288 -3.313 -8.823 1.00 86.88 167 ALA A C 1
ATOM 1393 O O . ALA A 1 167 ? 9.269 -3.820 -7.702 1.00 86.88 167 ALA A O 1
ATOM 1394 N N . GLU A 1 168 ? 10.274 -3.531 -9.698 1.00 86.81 168 GLU A N 1
ATOM 1395 C CA . GLU A 1 168 ? 11.444 -4.369 -9.418 1.00 86.81 168 GLU A CA 1
ATOM 1396 C C . GLU A 1 168 ? 12.264 -3.825 -8.255 1.00 86.81 168 GLU A C 1
ATOM 1398 O O . GLU A 1 168 ? 12.524 -4.545 -7.289 1.00 86.81 168 GLU A O 1
ATOM 1403 N N . HIS A 1 169 ? 12.576 -2.530 -8.300 1.00 82.50 169 HIS A N 1
ATOM 1404 C CA . HIS A 1 169 ? 13.337 -1.853 -7.255 1.00 82.50 169 HIS A CA 1
ATOM 1405 C C . HIS A 1 169 ? 12.635 -1.913 -5.887 1.00 82.50 169 HIS A C 1
ATOM 1407 O O . HIS A 1 169 ? 13.276 -2.028 -4.845 1.00 82.50 169 HIS A O 1
ATOM 1413 N N . GLN A 1 170 ? 11.301 -1.884 -5.880 1.00 83.19 170 GLN A N 1
ATOM 1414 C CA . GLN A 1 170 ? 10.492 -1.934 -4.659 1.00 83.19 170 GLN A CA 1
ATOM 1415 C C . GLN A 1 170 ? 10.289 -3.349 -4.118 1.00 83.19 170 GLN A C 1
ATOM 1417 O O . GLN A 1 170 ? 9.972 -3.511 -2.939 1.00 83.19 170 GLN A O 1
ATOM 1422 N N . LYS A 1 171 ? 10.427 -4.376 -4.963 1.00 89.06 171 LYS A N 1
ATOM 1423 C CA . LYS A 1 171 ? 9.906 -5.717 -4.686 1.00 89.06 171 LYS A CA 1
ATOM 1424 C C . LYS A 1 171 ? 10.473 -6.336 -3.422 1.00 89.06 171 LYS A C 1
ATOM 1426 O O . LYS A 1 171 ? 9.701 -6.732 -2.556 1.00 89.06 171 LYS A O 1
ATOM 1431 N N . LYS A 1 172 ? 11.802 -6.393 -3.306 1.00 87.31 172 LYS A N 1
ATOM 1432 C CA . LYS A 1 172 ? 12.465 -6.998 -2.142 1.00 87.31 172 LYS A CA 1
ATOM 1433 C C . LYS A 1 172 ? 11.991 -6.342 -0.847 1.00 87.31 172 LYS A C 1
ATOM 1435 O O . LYS A 1 172 ? 11.575 -7.025 0.079 1.00 87.31 172 LYS A O 1
ATOM 1440 N N . PHE A 1 173 ? 12.001 -5.014 -0.830 1.00 83.75 173 PHE A N 1
ATOM 1441 C CA . PHE A 1 173 ? 11.612 -4.238 0.334 1.00 83.75 173 PHE A CA 1
ATOM 1442 C C . PHE A 1 173 ? 10.148 -4.460 0.731 1.00 83.75 173 PHE A C 1
ATOM 1444 O O . PHE A 1 173 ? 9.847 -4.762 1.883 1.00 83.75 173 PHE A O 1
ATOM 1451 N N . VAL A 1 174 ? 9.232 -4.346 -0.231 1.00 87.25 174 VAL A N 1
ATOM 1452 C CA . VAL A 1 174 ? 7.797 -4.538 0.001 1.00 87.25 174 VAL A CA 1
ATOM 1453 C C . VAL A 1 174 ? 7.498 -5.962 0.465 1.00 87.25 174 VAL A C 1
ATOM 1455 O O . VAL A 1 174 ? 6.710 -6.139 1.393 1.00 87.25 174 VAL A O 1
ATOM 1458 N N . ASP A 1 175 ? 8.125 -6.967 -0.150 1.00 90.81 175 ASP A N 1
ATOM 1459 C CA . ASP A 1 175 ? 7.949 -8.369 0.228 1.00 90.81 175 ASP A CA 1
ATOM 1460 C C . ASP A 1 175 ? 8.468 -8.617 1.657 1.00 90.81 175 ASP A C 1
ATOM 1462 O O . ASP A 1 175 ? 7.772 -9.254 2.449 1.00 90.81 175 ASP A O 1
ATOM 1466 N N . ASP A 1 176 ? 9.623 -8.057 2.034 1.00 88.06 176 ASP A N 1
ATOM 1467 C CA . ASP A 1 176 ? 10.172 -8.158 3.394 1.00 88.06 176 ASP A CA 1
ATOM 1468 C C . ASP A 1 176 ? 9.230 -7.544 4.444 1.00 88.06 176 ASP A C 1
ATOM 1470 O O . ASP A 1 176 ? 8.962 -8.162 5.479 1.00 88.06 176 ASP A O 1
ATOM 1474 N N . ILE A 1 177 ? 8.682 -6.354 4.170 1.00 85.75 177 ILE A N 1
ATOM 1475 C CA . ILE A 1 177 ? 7.696 -5.698 5.042 1.00 85.75 177 ILE A CA 1
ATOM 1476 C C . ILE A 1 177 ? 6.423 -6.534 5.147 1.00 85.75 177 ILE A C 1
ATOM 1478 O O . ILE A 1 177 ? 5.950 -6.798 6.254 1.00 85.75 177 ILE A O 1
ATOM 1482 N N . ASN A 1 178 ? 5.888 -6.999 4.018 1.00 91.06 178 ASN A N 1
ATOM 1483 C CA . ASN A 1 178 ? 4.675 -7.809 3.992 1.00 91.06 178 ASN A CA 1
ATOM 1484 C C . ASN A 1 178 ? 4.847 -9.097 4.803 1.00 91.06 178 ASN A C 1
ATOM 1486 O O . ASN A 1 178 ? 4.001 -9.406 5.636 1.00 91.06 178 ASN A O 1
ATOM 1490 N N . ASN A 1 179 ? 5.965 -9.804 4.633 1.00 91.56 179 ASN A N 1
ATOM 1491 C CA . ASN A 1 179 ? 6.235 -11.053 5.346 1.00 91.56 179 ASN A CA 1
ATOM 1492 C C . ASN A 1 179 ? 6.351 -10.867 6.867 1.00 91.56 179 ASN A C 1
ATOM 1494 O O . ASN A 1 179 ? 6.021 -11.778 7.623 1.00 91.56 179 ASN A O 1
ATOM 1498 N N . LYS A 1 180 ? 6.825 -9.704 7.330 1.00 89.69 180 LYS A N 1
ATOM 1499 C CA . LYS A 1 180 ? 7.032 -9.429 8.762 1.00 89.69 180 LYS A CA 1
ATOM 1500 C C . LYS A 1 180 ? 5.799 -8.821 9.441 1.00 89.69 180 LYS A C 1
ATOM 1502 O O . LYS A 1 180 ? 5.532 -9.094 10.618 1.00 89.69 180 LYS A O 1
ATOM 1507 N N . LEU A 1 181 ? 5.064 -7.968 8.728 1.00 88.75 181 LEU A N 1
ATOM 1508 C CA . LEU A 1 181 ? 4.055 -7.088 9.321 1.00 88.75 181 LEU A CA 1
ATOM 1509 C C . LEU A 1 181 ? 2.629 -7.318 8.832 1.00 88.75 181 LEU A C 1
ATOM 1511 O O . LEU A 1 181 ? 1.715 -6.954 9.569 1.00 88.75 181 LEU A O 1
ATOM 1515 N N . ALA A 1 182 ? 2.415 -7.872 7.634 1.00 91.12 182 ALA A N 1
ATOM 1516 C CA . ALA A 1 182 ? 1.065 -7.960 7.088 1.00 91.12 182 ALA A CA 1
ATOM 1517 C C . ALA A 1 182 ? 0.190 -8.894 7.931 1.00 91.12 182 ALA A C 1
ATOM 1519 O O . ALA A 1 182 ? 0.617 -9.974 8.338 1.00 91.12 182 ALA A O 1
ATOM 1520 N N . ASN A 1 183 ? -1.057 -8.487 8.162 1.00 92.62 183 ASN A N 1
ATOM 1521 C CA . ASN A 1 183 ? -2.074 -9.342 8.765 1.00 92.62 183 ASN A CA 1
ATOM 1522 C C . ASN A 1 183 ? -2.436 -10.488 7.814 1.00 92.62 183 ASN A C 1
ATOM 1524 O O . ASN A 1 183 ? -2.668 -11.607 8.257 1.00 92.62 183 ASN A O 1
ATOM 1528 N N . PHE A 1 184 ? -2.452 -10.213 6.508 1.00 92.19 184 PHE A N 1
ATOM 1529 C CA . PHE A 1 184 ? -2.545 -11.227 5.464 1.00 92.19 184 PHE A CA 1
ATOM 1530 C C . PHE A 1 184 ? -1.930 -10.727 4.155 1.00 92.19 184 PHE A C 1
ATOM 1532 O O . PHE A 1 184 ? -1.884 -9.525 3.878 1.00 92.19 184 PHE A O 1
ATOM 1539 N N . ILE A 1 185 ? -1.448 -11.676 3.350 1.00 95.00 185 ILE A N 1
ATOM 1540 C CA . ILE A 1 185 ? -0.813 -11.434 2.052 1.00 95.00 185 ILE A CA 1
ATOM 1541 C C . ILE A 1 185 ? -1.683 -12.050 0.960 1.00 95.00 185 ILE A C 1
ATOM 1543 O O . ILE A 1 185 ? -2.094 -13.205 1.056 1.00 95.00 185 ILE A O 1
ATOM 1547 N N . ILE A 1 186 ? -1.946 -11.280 -0.090 1.00 95.38 186 ILE A N 1
ATOM 1548 C CA . ILE A 1 186 ? -2.770 -11.672 -1.226 1.00 95.38 186 ILE A CA 1
ATOM 1549 C C . ILE A 1 186 ? -1.880 -11.787 -2.456 1.00 95.38 186 ILE A C 1
ATOM 1551 O O . ILE A 1 186 ? -1.239 -10.815 -2.854 1.00 95.38 186 ILE A O 1
ATOM 1555 N N . ASP A 1 187 ? -1.886 -12.964 -3.074 1.00 96.38 187 ASP A N 1
ATOM 1556 C CA . ASP A 1 187 ? -1.369 -13.139 -4.427 1.00 96.38 187 ASP A CA 1
ATOM 1557 C C . ASP A 1 187 ? -2.367 -12.566 -5.446 1.00 96.38 187 ASP A C 1
ATOM 1559 O O . ASP A 1 187 ? -3.547 -12.941 -5.450 1.00 96.38 187 ASP A O 1
ATOM 1563 N N . ILE A 1 188 ? -1.895 -11.629 -6.270 1.00 95.62 188 ILE A N 1
ATOM 1564 C CA . ILE A 1 188 ? -2.697 -10.880 -7.246 1.00 95.62 188 ILE A CA 1
ATOM 1565 C C . ILE A 1 188 ? -2.409 -11.274 -8.704 1.00 95.62 188 ILE A C 1
ATOM 1567 O O . ILE A 1 188 ? -2.850 -10.577 -9.620 1.00 95.62 188 ILE A O 1
ATOM 1571 N N . ASP A 1 189 ? -1.628 -12.327 -8.955 1.00 94.38 189 ASP A N 1
ATOM 1572 C CA . ASP A 1 189 ? -1.234 -12.711 -10.319 1.00 94.38 189 ASP A CA 1
ATOM 1573 C C . ASP A 1 189 ? -2.388 -13.305 -11.132 1.00 94.38 189 ASP A C 1
ATOM 1575 O O . ASP A 1 189 ? -2.449 -13.133 -12.348 1.00 94.38 189 ASP A O 1
ATOM 1579 N N . HIS A 1 190 ? -3.337 -13.949 -10.455 1.00 90.50 190 HIS A N 1
ATOM 1580 C CA . HIS A 1 190 ? -4.439 -14.684 -11.085 1.00 90.50 190 HIS A CA 1
ATOM 1581 C C . HIS A 1 190 ? -5.815 -14.221 -10.613 1.00 90.50 190 HIS A C 1
ATOM 1583 O O . HIS A 1 190 ? -6.779 -14.976 -10.694 1.00 90.50 190 HIS A O 1
ATOM 1589 N N . LYS A 1 191 ? -5.893 -13.005 -10.073 1.00 91.12 191 LYS A N 1
ATOM 1590 C CA . LYS A 1 191 ? -7.132 -12.433 -9.557 1.00 91.12 191 LYS A CA 1
ATOM 1591 C C . LYS A 1 191 ? -7.355 -11.060 -10.149 1.00 91.12 191 LYS A C 1
ATOM 1593 O O . LYS A 1 191 ? -6.421 -10.258 -10.232 1.00 91.12 191 LYS A O 1
ATOM 1598 N N . ASP A 1 192 ? -8.592 -10.772 -10.516 1.00 91.38 192 ASP A N 1
ATOM 1599 C CA . ASP A 1 192 ? -8.968 -9.410 -10.849 1.00 91.38 192 ASP A CA 1
ATOM 1600 C C . ASP A 1 192 ? -9.110 -8.547 -9.575 1.00 91.38 192 ASP A C 1
ATOM 1602 O O . ASP A 1 192 ? -9.178 -9.027 -8.437 1.00 91.38 192 ASP A O 1
ATOM 1606 N N . SER A 1 193 ? -9.140 -7.225 -9.752 1.00 88.00 193 SER A N 1
ATOM 1607 C CA . SER A 1 193 ? -9.251 -6.286 -8.625 1.00 88.00 193 SER A CA 1
ATOM 1608 C C . SER A 1 193 ? -10.530 -6.453 -7.788 1.00 88.00 193 SER A C 1
ATOM 1610 O O . SER A 1 193 ? -10.518 -6.147 -6.594 1.00 88.00 193 SER A O 1
ATOM 1612 N N . LYS A 1 194 ? -11.619 -6.958 -8.384 1.00 92.44 194 LYS A N 1
ATOM 1613 C CA . LYS A 1 194 ? -12.905 -7.185 -7.718 1.00 92.44 194 LYS A CA 1
ATOM 1614 C C . LYS A 1 194 ? -12.844 -8.433 -6.843 1.00 92.44 194 LYS A C 1
ATOM 1616 O O . LYS A 1 194 ? -13.303 -8.396 -5.704 1.00 92.44 194 LYS A O 1
ATOM 1621 N N . GLU A 1 195 ? -12.249 -9.513 -7.335 1.00 95.06 195 GLU A N 1
ATOM 1622 C CA . GLU A 1 195 ? -11.980 -10.732 -6.571 1.00 95.06 195 GLU A CA 1
ATOM 1623 C C . GLU A 1 195 ? -11.083 -10.440 -5.368 1.00 95.06 195 GLU A C 1
ATOM 1625 O O . GLU A 1 195 ? -11.382 -10.871 -4.252 1.00 95.06 195 GLU A O 1
ATOM 1630 N N . ILE A 1 196 ? -10.026 -9.645 -5.567 1.00 94.50 196 ILE A N 1
ATOM 1631 C CA . ILE A 1 196 ? -9.136 -9.211 -4.484 1.00 94.50 196 ILE A CA 1
ATOM 1632 C C . ILE A 1 196 ? -9.904 -8.370 -3.457 1.00 94.50 196 ILE A C 1
ATOM 1634 O O . ILE A 1 196 ? -9.806 -8.622 -2.257 1.00 94.50 196 ILE A O 1
ATOM 1638 N N . GLY A 1 197 ? -10.701 -7.400 -3.911 1.00 91.50 197 GLY A N 1
ATOM 1639 C CA . GLY A 1 197 ? -11.520 -6.569 -3.032 1.00 91.50 197 GLY A CA 1
ATOM 1640 C C . GLY A 1 197 ? -12.526 -7.379 -2.209 1.00 91.50 197 GLY A C 1
ATOM 1641 O O . GLY A 1 197 ? -12.628 -7.179 -1.001 1.00 91.50 197 GLY A O 1
ATOM 1642 N N . ASN A 1 198 ? -13.216 -8.338 -2.832 1.00 93.38 198 ASN A N 1
ATOM 1643 C CA . ASN A 1 198 ? -14.141 -9.246 -2.146 1.00 93.38 198 ASN A CA 1
ATOM 1644 C C . ASN A 1 198 ? -13.436 -10.105 -1.098 1.00 93.38 198 ASN A C 1
ATOM 1646 O O . ASN A 1 198 ? -13.957 -10.271 0.002 1.00 93.38 198 ASN A O 1
ATOM 1650 N N . PHE A 1 199 ? -12.251 -10.622 -1.420 1.00 94.12 199 PHE A N 1
ATOM 1651 C CA . PHE A 1 199 ? -11.447 -11.369 -0.461 1.00 94.12 199 PHE A CA 1
ATOM 1652 C C . PHE A 1 199 ? -11.088 -10.505 0.756 1.00 94.12 199 PHE A C 1
ATOM 1654 O O . PHE A 1 199 ? -11.309 -10.925 1.887 1.00 94.12 199 PHE A O 1
ATOM 1661 N N . ILE A 1 200 ? -10.612 -9.273 0.535 1.00 91.75 200 ILE A N 1
ATOM 1662 C CA . ILE A 1 200 ? -10.294 -8.336 1.622 1.00 91.75 200 ILE A CA 1
ATOM 1663 C C . ILE A 1 200 ? -11.521 -8.089 2.501 1.00 91.75 200 ILE A C 1
ATOM 1665 O O . ILE A 1 200 ? -11.418 -8.155 3.719 1.00 91.75 200 ILE A O 1
ATOM 1669 N N . ILE A 1 201 ? -12.685 -7.832 1.902 1.00 90.12 201 ILE A N 1
ATOM 1670 C CA . ILE A 1 201 ? -13.934 -7.607 2.639 1.00 90.12 201 ILE A CA 1
ATOM 1671 C C . ILE A 1 201 ? -14.272 -8.808 3.524 1.00 90.12 201 ILE A C 1
ATOM 1673 O O . ILE A 1 201 ? -14.522 -8.630 4.713 1.00 90.12 201 ILE A O 1
ATOM 1677 N N . GLN A 1 202 ? -14.226 -10.020 2.969 1.00 92.25 202 GLN A N 1
ATOM 1678 C CA . GLN A 1 202 ? -14.511 -11.239 3.723 1.00 92.25 202 GLN A CA 1
ATOM 1679 C C . GLN A 1 202 ? -13.549 -11.413 4.899 1.00 92.25 202 GLN A C 1
ATOM 1681 O O . GLN A 1 202 ? -13.982 -11.745 5.998 1.00 92.25 202 GLN A O 1
ATOM 1686 N N . GLU A 1 203 ? -12.257 -11.158 4.701 1.00 91.94 203 GLU A N 1
ATOM 1687 C CA . GLU A 1 203 ? -11.274 -11.240 5.783 1.00 91.94 203 GLU A CA 1
ATOM 1688 C C . GLU A 1 203 ? -11.474 -10.147 6.842 1.00 91.94 203 GLU A C 1
ATOM 1690 O O . GLU A 1 203 ? -11.318 -10.408 8.034 1.00 91.94 203 GLU A O 1
ATOM 1695 N N . LEU A 1 204 ? -11.880 -8.939 6.447 1.00 86.06 204 LEU A N 1
ATOM 1696 C CA . LEU A 1 204 ? -12.202 -7.854 7.378 1.00 86.06 204 LEU A CA 1
ATOM 1697 C C . LEU A 1 204 ? -13.477 -8.110 8.194 1.00 86.06 204 LEU A C 1
ATOM 1699 O O . LEU A 1 204 ? -13.604 -7.547 9.285 1.00 86.06 204 LEU A O 1
ATOM 1703 N N . GLU A 1 205 ? -14.416 -8.887 7.652 1.00 86.50 205 GLU A N 1
ATOM 1704 C CA . GLU A 1 205 ? -15.680 -9.264 8.296 1.00 86.50 205 GLU A CA 1
ATOM 1705 C C . GLU A 1 205 ? -15.536 -10.498 9.197 1.00 86.50 205 GLU A C 1
ATOM 1707 O O . GLU A 1 205 ? -16.166 -10.546 10.248 1.00 86.50 205 GLU A O 1
ATOM 1712 N N . LYS A 1 206 ? -14.695 -11.474 8.825 1.00 88.75 206 LYS A N 1
ATOM 1713 C CA . LYS A 1 206 ? 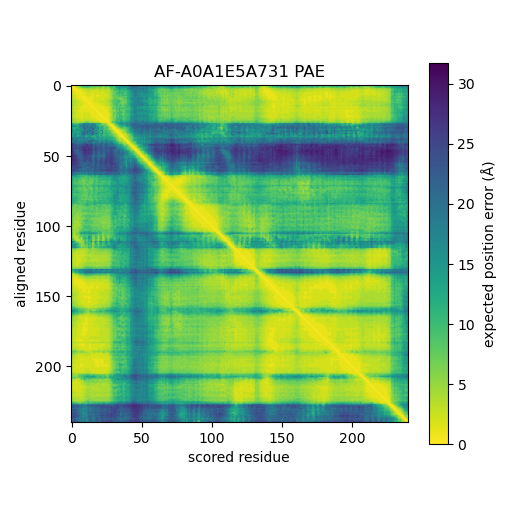-14.430 -12.676 9.638 1.00 88.75 206 LYS A CA 1
ATOM 1714 C C . LYS A 1 206 ? -13.568 -12.397 10.864 1.00 88.75 206 LYS A C 1
ATOM 1716 O O . LYS A 1 206 ? -13.730 -13.053 11.888 1.00 88.75 206 LYS A O 1
ATOM 1721 N N . ASN A 1 207 ? -12.608 -11.484 10.739 1.00 81.69 207 ASN A N 1
ATOM 1722 C CA . ASN A 1 207 ? -11.646 -11.213 11.797 1.00 81.69 207 ASN A CA 1
ATOM 1723 C C . ASN A 1 207 ? -12.142 -10.056 12.674 1.00 81.69 207 ASN A C 1
ATOM 1725 O O . ASN A 1 207 ? -12.217 -8.903 12.242 1.00 81.69 207 ASN A O 1
ATOM 1729 N N . GLU A 1 208 ? -12.473 -10.378 13.923 1.00 74.56 208 GLU A N 1
ATOM 1730 C CA . GLU A 1 208 ? -12.929 -9.395 14.916 1.00 74.56 208 GLU A CA 1
ATOM 1731 C C . GLU A 1 208 ? -11.786 -8.803 15.748 1.00 74.56 208 GLU A C 1
ATOM 1733 O O . GLU A 1 208 ? -11.967 -7.753 16.351 1.00 74.56 208 GLU A O 1
ATOM 1738 N N . ASN A 1 209 ? -10.611 -9.445 15.754 1.00 79.81 209 ASN A N 1
ATOM 1739 C CA . ASN A 1 209 ? -9.471 -9.049 16.579 1.00 79.81 209 ASN A CA 1
ATOM 1740 C C . ASN A 1 209 ? -8.255 -8.751 15.703 1.00 79.81 209 ASN A C 1
ATOM 1742 O O . ASN A 1 209 ? -7.494 -9.650 15.341 1.00 79.81 209 ASN A O 1
ATOM 1746 N N . PHE A 1 210 ? -8.074 -7.478 15.368 1.00 87.56 210 PHE A N 1
ATOM 1747 C CA . PHE A 1 210 ? -6.857 -6.990 14.728 1.00 87.56 210 PHE A CA 1
ATOM 1748 C C . PHE A 1 210 ? -5.912 -6.368 15.760 1.00 87.56 210 PHE A C 1
ATOM 1750 O O . PHE A 1 210 ? -6.307 -6.034 16.878 1.00 87.56 210 PHE A O 1
ATOM 1757 N N . ILE A 1 211 ? -4.645 -6.223 15.370 1.00 86.94 211 ILE A N 1
ATOM 1758 C CA . ILE A 1 211 ? -3.599 -5.673 16.234 1.00 86.94 211 ILE A CA 1
ATOM 1759 C C . ILE A 1 211 ? -3.949 -4.217 16.544 1.00 86.94 211 ILE A C 1
ATOM 1761 O O . ILE A 1 211 ? -4.141 -3.402 15.640 1.00 86.94 211 ILE A O 1
ATOM 1765 N N . VAL A 1 212 ? -4.030 -3.884 17.826 1.00 89.12 212 VAL A N 1
ATOM 1766 C CA . VAL A 1 212 ? -4.255 -2.507 18.270 1.00 89.12 212 VAL A CA 1
ATOM 1767 C C . VAL A 1 212 ? -3.016 -1.653 18.022 1.00 89.12 212 VAL A C 1
ATOM 1769 O O . VAL A 1 212 ? -1.885 -2.133 18.059 1.00 89.12 212 VAL A O 1
ATOM 1772 N N . MET A 1 213 ? -3.230 -0.369 17.748 1.00 87.38 213 MET A N 1
ATOM 1773 C CA . MET A 1 213 ? -2.197 0.558 17.278 1.00 87.38 213 MET A CA 1
ATOM 1774 C C . MET A 1 213 ? -0.920 0.571 18.125 1.00 87.38 213 MET A C 1
ATOM 1776 O O . MET A 1 213 ? 0.173 0.621 17.565 1.00 87.38 213 MET A O 1
ATOM 1780 N N . GLU A 1 214 ? -1.031 0.497 19.451 1.00 87.75 214 GLU A N 1
ATOM 1781 C CA . GLU A 1 214 ? 0.133 0.477 20.343 1.00 87.75 214 GLU A CA 1
ATOM 1782 C C . GLU A 1 214 ? 0.965 -0.806 20.199 1.00 87.75 214 GLU A C 1
ATOM 1784 O O . GLU A 1 214 ? 2.189 -0.746 20.083 1.00 87.75 214 GLU A O 1
ATOM 1789 N N . GLU A 1 215 ? 0.309 -1.965 20.123 1.00 90.38 215 GLU A N 1
ATOM 1790 C CA . GLU A 1 215 ? 0.976 -3.247 19.886 1.00 90.38 215 GLU A CA 1
ATOM 1791 C C . GLU A 1 215 ? 1.652 -3.267 18.508 1.00 90.38 215 GLU A C 1
ATOM 1793 O O . GLU A 1 215 ? 2.807 -3.681 18.376 1.00 90.38 215 GLU A O 1
ATOM 1798 N N . PHE A 1 216 ? 0.960 -2.757 17.486 1.00 89.00 216 PHE A N 1
ATOM 1799 C CA . PHE A 1 216 ? 1.494 -2.679 16.131 1.00 89.00 216 PHE A CA 1
ATOM 1800 C C . PHE A 1 216 ? 2.721 -1.759 16.057 1.00 89.00 216 PHE A C 1
ATOM 1802 O O . PHE A 1 216 ? 3.728 -2.127 15.451 1.00 89.00 216 PHE A O 1
ATOM 1809 N N . LEU A 1 217 ? 2.680 -0.605 16.731 1.00 88.06 217 LEU A N 1
ATOM 1810 C CA . LEU A 1 217 ? 3.815 0.313 16.825 1.00 88.06 217 LEU A CA 1
ATOM 1811 C C . LEU A 1 217 ? 5.026 -0.351 17.487 1.00 88.06 217 LEU A C 1
ATOM 1813 O O . LEU A 1 217 ? 6.127 -0.285 16.947 1.00 88.06 217 LEU A O 1
ATOM 1817 N N . ASN A 1 218 ? 4.825 -1.043 18.611 1.00 90.25 218 ASN A N 1
ATOM 1818 C CA . ASN A 1 218 ? 5.902 -1.754 19.305 1.00 90.25 218 ASN A CA 1
ATOM 1819 C C . ASN A 1 218 ? 6.527 -2.839 18.418 1.00 90.25 218 ASN A C 1
ATOM 1821 O O . ASN A 1 218 ? 7.752 -2.976 18.368 1.00 90.25 218 ASN A O 1
ATOM 1825 N N . LYS A 1 219 ? 5.697 -3.578 17.667 1.00 89.62 219 LYS A N 1
ATOM 1826 C CA . LYS A 1 219 ? 6.169 -4.569 16.691 1.00 89.62 219 LYS A CA 1
ATOM 1827 C C . LYS A 1 219 ? 7.034 -3.916 15.611 1.00 89.62 219 LYS A C 1
ATOM 1829 O O . LYS A 1 219 ? 8.085 -4.453 15.271 1.00 89.62 219 LYS A O 1
ATOM 1834 N N . ILE A 1 220 ? 6.620 -2.763 15.088 1.00 85.56 220 ILE A N 1
ATOM 1835 C CA . ILE A 1 220 ? 7.369 -2.045 14.052 1.00 85.56 220 ILE A CA 1
ATOM 1836 C C . ILE A 1 220 ? 8.685 -1.476 14.584 1.00 85.56 220 ILE A C 1
ATOM 1838 O O . ILE A 1 220 ? 9.705 -1.626 13.916 1.00 85.56 220 ILE A O 1
ATOM 1842 N N . ILE A 1 221 ? 8.690 -0.862 15.769 1.00 87.50 221 ILE A N 1
ATOM 1843 C CA . ILE A 1 221 ? 9.912 -0.323 16.386 1.00 87.50 221 ILE A CA 1
ATOM 1844 C C . ILE A 1 221 ? 10.941 -1.441 16.571 1.00 87.50 221 ILE A C 1
ATOM 1846 O O . ILE A 1 221 ? 12.082 -1.301 16.143 1.00 87.50 221 ILE A O 1
ATOM 1850 N N . LYS A 1 222 ? 10.514 -2.603 17.081 1.00 88.56 222 LYS A N 1
ATOM 1851 C CA . LYS A 1 222 ? 11.390 -3.773 17.211 1.00 88.56 222 LYS A CA 1
ATOM 1852 C C . LYS A 1 222 ? 11.987 -4.203 15.866 1.00 88.56 222 LYS A C 1
ATOM 1854 O O . LYS A 1 222 ? 13.180 -4.475 15.779 1.00 88.56 222 LYS A O 1
ATOM 1859 N N . LEU A 1 223 ? 11.176 -4.238 14.805 1.00 85.06 223 LEU A N 1
ATOM 1860 C CA . LEU A 1 223 ? 11.674 -4.546 13.463 1.00 85.06 223 LEU A CA 1
ATOM 1861 C C . LEU A 1 223 ? 12.648 -3.487 12.940 1.00 85.06 223 LEU A C 1
ATOM 1863 O O . LEU A 1 223 ? 13.581 -3.842 12.224 1.00 85.06 223 LEU A O 1
ATOM 1867 N N . LYS A 1 224 ? 12.436 -2.204 13.252 1.00 83.81 224 LYS A N 1
ATOM 1868 C CA . LYS A 1 224 ? 13.374 -1.132 12.895 1.00 83.81 224 LYS A CA 1
ATOM 1869 C C . LYS A 1 224 ? 14.736 -1.386 13.536 1.00 83.81 224 LYS A C 1
ATOM 1871 O O . LYS A 1 224 ? 15.743 -1.382 12.834 1.00 83.81 224 LYS A O 1
ATOM 1876 N N . ASP A 1 225 ? 14.743 -1.697 14.829 1.00 84.94 225 ASP A N 1
ATOM 1877 C CA . ASP A 1 225 ? 15.964 -1.957 15.592 1.00 84.94 225 ASP A CA 1
ATOM 1878 C C . ASP A 1 225 ? 16.716 -3.196 15.079 1.00 84.94 225 ASP A C 1
ATOM 1880 O O . ASP A 1 225 ? 17.940 -3.169 14.949 1.00 84.94 225 ASP A O 1
ATOM 1884 N N . GLU A 1 226 ? 15.991 -4.257 14.704 1.00 83.12 226 GLU A N 1
ATOM 1885 C CA . GLU A 1 226 ? 16.557 -5.469 14.089 1.00 83.12 226 GLU A CA 1
ATOM 1886 C C . GLU A 1 226 ? 17.133 -5.211 12.680 1.00 83.12 226 GLU A C 1
ATOM 1888 O O . GLU A 1 226 ? 18.105 -5.855 12.281 1.00 83.12 226 GLU A O 1
ATOM 1893 N N . ASN A 1 227 ? 16.560 -4.265 11.925 1.00 71.69 227 ASN A N 1
ATOM 1894 C CA . ASN A 1 227 ? 16.955 -3.945 10.549 1.00 71.69 227 ASN A CA 1
ATOM 1895 C C . ASN A 1 227 ? 17.898 -2.731 10.436 1.00 71.69 227 ASN A C 1
ATOM 1897 O O . ASN A 1 227 ? 18.130 -2.274 9.317 1.00 71.69 227 ASN A O 1
ATOM 1901 N N . ASN A 1 228 ? 18.520 -2.252 11.527 1.00 55.91 228 ASN A N 1
ATOM 1902 C CA . ASN A 1 228 ? 19.585 -1.221 11.516 1.00 55.91 228 ASN A CA 1
ATOM 1903 C C . ASN A 1 228 ? 20.861 -1.626 10.723 1.00 55.91 228 ASN A C 1
ATOM 1905 O O . ASN A 1 228 ? 21.922 -1.018 10.847 1.00 55.91 228 ASN A O 1
ATOM 1909 N N . SER A 1 229 ? 20.751 -2.636 9.855 1.00 45.12 229 SER A N 1
ATOM 1910 C CA . SER A 1 229 ? 21.667 -2.970 8.776 1.00 45.12 229 SER A CA 1
ATOM 1911 C C . SER A 1 229 ? 20.930 -2.944 7.416 1.00 45.12 229 SER A C 1
ATOM 1913 O O . SER A 1 229 ? 20.281 -3.901 7.007 1.00 45.12 229 SER A O 1
ATOM 1915 N N . ASN A 1 230 ? 21.110 -1.845 6.670 1.00 39.94 230 ASN A N 1
ATOM 1916 C CA . ASN A 1 230 ? 21.138 -1.795 5.193 1.00 39.94 230 ASN A CA 1
ATOM 1917 C C . ASN A 1 230 ? 19.869 -1.592 4.336 1.00 39.94 230 ASN A C 1
ATOM 1919 O O . ASN A 1 230 ? 19.965 -1.842 3.134 1.00 39.94 230 ASN A O 1
ATOM 1923 N N . ILE A 1 231 ? 18.726 -1.084 4.817 1.00 41.03 231 ILE A N 1
ATOM 1924 C CA . ILE A 1 231 ? 17.634 -0.734 3.875 1.00 41.03 231 ILE A CA 1
ATOM 1925 C C . ILE A 1 231 ? 17.038 0.655 4.136 1.00 41.03 231 ILE A C 1
ATOM 1927 O O . ILE A 1 231 ? 15.916 0.788 4.610 1.00 41.03 231 ILE A O 1
ATOM 1931 N N . ASN A 1 232 ? 17.785 1.695 3.751 1.00 40.47 232 ASN A N 1
ATOM 1932 C CA . ASN A 1 232 ? 17.236 3.035 3.529 1.00 40.47 232 ASN A CA 1
ATOM 1933 C C . ASN A 1 232 ? 16.759 3.135 2.077 1.00 40.47 232 ASN A C 1
ATOM 1935 O O . ASN A 1 232 ? 17.513 3.543 1.195 1.00 40.47 232 ASN A O 1
ATOM 1939 N N . ILE A 1 233 ? 15.511 2.743 1.821 1.00 41.81 233 ILE A N 1
ATOM 1940 C CA . ILE A 1 233 ? 14.792 3.229 0.641 1.00 41.81 233 ILE A CA 1
ATOM 1941 C C . ILE A 1 233 ? 13.766 4.233 1.160 1.00 41.81 233 ILE A C 1
ATOM 1943 O O . ILE A 1 233 ? 12.675 3.878 1.619 1.00 41.81 233 ILE A O 1
ATOM 1947 N N . ASP A 1 234 ? 14.179 5.497 1.171 1.00 43.16 234 ASP A N 1
ATOM 1948 C CA . ASP A 1 234 ? 13.336 6.612 1.571 1.00 43.16 234 ASP A CA 1
ATOM 1949 C C . ASP A 1 234 ? 12.538 7.110 0.359 1.00 43.16 234 ASP A C 1
ATOM 1951 O O . ASP A 1 234 ? 13.060 7.779 -0.535 1.00 43.16 234 ASP A O 1
ATOM 1955 N N . PHE A 1 235 ? 11.251 6.757 0.328 1.00 42.22 235 PHE A N 1
ATOM 1956 C CA . PHE A 1 235 ? 10.276 7.305 -0.618 1.00 42.22 235 PHE A CA 1
ATOM 1957 C C . PHE A 1 235 ? 9.645 8.615 -0.104 1.00 42.22 235 PHE A C 1
ATOM 1959 O O . PHE A 1 235 ? 8.556 8.987 -0.533 1.00 42.22 235 PHE A O 1
ATOM 1966 N N . GLY A 1 236 ? 10.326 9.341 0.790 1.00 35.69 236 GLY A N 1
ATOM 1967 C CA . GLY A 1 236 ? 10.007 10.709 1.209 1.00 35.69 236 GLY A CA 1
ATOM 1968 C C . GLY A 1 236 ? 9.012 10.825 2.358 1.00 35.69 236 GLY A C 1
ATOM 1969 O O . GLY A 1 236 ? 8.525 11.925 2.627 1.00 35.69 236 GLY A O 1
ATOM 1970 N N . VAL A 1 237 ? 8.717 9.729 3.051 1.00 36.16 237 VAL A N 1
ATOM 1971 C CA . VAL A 1 237 ? 7.683 9.662 4.100 1.00 36.16 237 VAL A CA 1
ATOM 1972 C C . VAL A 1 237 ? 8.299 9.359 5.484 1.00 36.16 237 VAL A C 1
ATOM 1974 O O . VAL A 1 237 ? 7.619 9.494 6.499 1.00 36.16 237 VAL A O 1
ATOM 1977 N N . SER A 1 238 ? 9.600 9.031 5.562 1.00 32.75 238 SER A N 1
ATOM 1978 C CA . SER A 1 238 ? 10.302 8.763 6.833 1.00 32.75 238 SER A CA 1
ATOM 1979 C C . SER A 1 238 ? 10.568 10.001 7.699 1.00 32.75 238 SER A C 1
ATOM 1981 O O . SER A 1 238 ? 10.843 9.836 8.884 1.00 32.75 238 SER A O 1
ATOM 1983 N N . ASP A 1 239 ? 10.424 11.211 7.146 1.00 30.98 239 ASP A N 1
ATOM 1984 C CA . ASP A 1 239 ? 10.621 12.492 7.854 1.00 30.98 239 ASP A CA 1
ATOM 1985 C C . ASP A 1 239 ? 9.311 13.294 8.044 1.00 30.98 239 ASP A C 1
ATOM 1987 O O . ASP A 1 239 ? 9.332 14.522 8.150 1.00 30.98 239 ASP A O 1
ATOM 1991 N N . LEU A 1 240 ? 8.160 12.609 8.012 1.00 31.59 240 LEU A N 1
ATOM 1992 C CA . LEU A 1 240 ? 6.855 13.137 8.449 1.00 31.59 240 LEU A CA 1
ATOM 1993 C C . LEU A 1 240 ? 6.702 13.115 9.971 1.00 31.59 240 LEU A C 1
ATOM 1995 O O . LEU A 1 240 ? 5.967 13.981 10.489 1.00 31.59 240 LEU A O 1
#

Radius of gyration: 17.64 Å; Cα contacts (8 Å, |Δi|>4): 349; chains: 1; bounding box: 45×38×45 Å

Sequence (240 aa):
MKRKLIFLNGTSSSYKSTISLYLRNYFHKKFLYNNINDIYTIYDSDYFFFKIMPIKWQFDQDNSGFICKRDIDNKIISVTANNDNIALNSWRNYMQTIFNILVNTMHNIIIVDVICNIDSIINIINIIKDIKLKEIEYEIILIGLKSSIENLNNREKLREDRSIGIAEHQKKFVDDINNKLANFIIDIDHKDSKEIGNFIIQELEKNENFIVMEEFLNKIIKLKDENNSNINIDFGVSDL

pLDDT: mean 72.04, std 18.93, range [24.38, 96.38]

Mean predicted aligned error: 10.05 Å

Nearest PDB structures (foldseek):
  8puu-assembly1_A  TM=5.114E-01  e=6.994E-04  Giardia duodenalis
  8puu-assembly1_B  TM=4.976E-01  e=6.191E-04  Giardia duodenalis
  1yey-assembly3_C  TM=4.571E-01  e=9.985E+00  Xanthomonas campestris pv. campestris